Protein AF-A0A7J6R8B4-F1 (afdb_monomer)

Organism: Perkinsus olseni (NCBI:txid32597)

Structure (mmCIF, N/CA/C/O backbone):
data_AF-A0A7J6R8B4-F1
#
_entry.id   AF-A0A7J6R8B4-F1
#
loop_
_atom_site.group_PDB
_atom_site.id
_atom_site.type_symbol
_atom_site.label_atom_id
_atom_site.label_alt_id
_atom_site.label_comp_id
_atom_site.label_asym_id
_atom_site.label_entity_id
_atom_site.label_seq_id
_atom_site.pdbx_PDB_ins_code
_atom_site.Cartn_x
_atom_site.Cartn_y
_atom_site.Cartn_z
_atom_site.occupancy
_atom_site.B_iso_or_equiv
_atom_site.auth_seq_id
_atom_site.auth_comp_id
_atom_site.auth_asym_id
_atom_site.auth_atom_id
_atom_site.pdbx_PDB_model_num
ATOM 1 N N . ARG A 1 1 ? 27.218 13.158 -26.743 1.00 80.19 1 ARG A N 1
ATOM 2 C CA . ARG A 1 1 ? 26.424 14.391 -26.975 1.00 80.19 1 ARG A CA 1
ATOM 3 C C . ARG A 1 1 ? 25.110 14.331 -26.203 1.00 80.19 1 ARG A C 1
ATOM 5 O O . ARG A 1 1 ? 25.085 14.928 -25.150 1.00 80.19 1 ARG A O 1
ATOM 12 N N . MET A 1 2 ? 24.135 13.478 -26.551 1.00 88.94 2 MET A N 1
ATOM 13 C CA . MET A 1 2 ? 22.838 13.414 -25.833 1.00 88.94 2 MET A CA 1
ATOM 14 C C . MET A 1 2 ? 22.918 13.300 -24.296 1.00 88.94 2 MET A C 1
ATOM 16 O O . MET A 1 2 ? 22.171 13.985 -23.609 1.00 88.94 2 MET A O 1
ATOM 20 N N . VAL A 1 3 ? 23.820 12.468 -23.759 1.00 88.62 3 VAL A N 1
ATOM 21 C CA . VAL A 1 3 ? 24.032 12.340 -22.300 1.00 88.62 3 VAL A CA 1
ATOM 22 C C . VAL A 1 3 ? 24.581 13.633 -21.689 1.00 88.62 3 VAL A C 1
ATOM 24 O O . VAL A 1 3 ? 24.109 14.063 -20.645 1.00 88.62 3 VAL A O 1
ATOM 27 N N . ALA A 1 4 ? 25.536 14.279 -22.366 1.00 89.25 4 ALA A N 1
ATOM 28 C CA . ALA A 1 4 ? 26.091 15.566 -21.945 1.00 89.25 4 ALA A CA 1
ATOM 29 C C . ALA A 1 4 ? 25.045 16.694 -22.017 1.00 89.25 4 ALA A C 1
ATOM 31 O O . ALA A 1 4 ? 25.078 17.606 -21.203 1.00 89.25 4 ALA A O 1
ATOM 32 N N . ASP A 1 5 ? 24.075 16.578 -22.927 1.00 92.81 5 ASP A N 1
ATOM 33 C CA . ASP A 1 5 ? 22.933 17.493 -23.044 1.00 92.81 5 ASP A CA 1
ATOM 34 C C . ASP A 1 5 ? 21.827 17.201 -21.999 1.00 92.81 5 ASP A C 1
ATOM 36 O O . ASP A 1 5 ? 20.709 17.700 -22.121 1.00 92.81 5 ASP A O 1
ATOM 40 N N . GLY A 1 6 ? 22.090 16.340 -21.006 1.00 90.94 6 GLY A N 1
ATOM 41 C CA . GLY A 1 6 ? 21.158 16.007 -19.924 1.00 90.94 6 GLY A CA 1
ATOM 42 C C . GLY A 1 6 ? 20.011 15.069 -20.315 1.00 90.94 6 GLY A C 1
ATOM 43 O O . GLY A 1 6 ? 19.060 14.905 -19.551 1.00 90.94 6 GLY A O 1
ATOM 44 N N . LYS A 1 7 ? 20.054 14.439 -21.498 1.00 92.19 7 LYS A N 1
ATOM 45 C CA . LYS A 1 7 ? 19.013 13.491 -21.924 1.00 92.19 7 LYS A CA 1
ATOM 46 C C . LYS A 1 7 ? 19.290 12.095 -21.375 1.00 92.19 7 LYS A C 1
ATOM 48 O O . LYS A 1 7 ? 20.396 11.575 -21.514 1.00 92.19 7 LYS A O 1
ATOM 53 N N . ILE A 1 8 ? 18.248 11.443 -20.859 1.00 91.56 8 ILE A N 1
ATOM 54 C CA . ILE A 1 8 ? 18.284 10.013 -20.527 1.00 91.56 8 ILE A CA 1
ATOM 55 C C . ILE A 1 8 ? 18.308 9.211 -21.833 1.00 91.56 8 ILE A C 1
ATOM 57 O O . ILE A 1 8 ? 17.489 9.429 -22.727 1.00 91.56 8 ILE A O 1
ATOM 61 N N . THR A 1 9 ? 19.256 8.286 -21.952 1.00 94.19 9 THR A N 1
ATOM 62 C CA . THR A 1 9 ? 19.547 7.547 -23.187 1.00 94.19 9 THR A CA 1
ATOM 63 C C . THR A 1 9 ? 19.538 6.045 -22.949 1.00 94.19 9 THR A C 1
ATOM 65 O O . THR A 1 9 ? 20.081 5.554 -21.959 1.00 94.19 9 THR A O 1
ATOM 68 N N . LEU A 1 10 ? 18.955 5.317 -23.899 1.00 93.81 10 LEU A N 1
ATOM 69 C CA . LEU A 1 10 ? 19.031 3.865 -23.988 1.00 93.81 10 LEU A CA 1
ATOM 70 C C . LEU A 1 10 ? 19.706 3.506 -25.312 1.00 93.81 10 LEU A C 1
ATOM 72 O O . LEU A 1 10 ? 19.292 4.003 -26.358 1.00 93.81 10 LEU A O 1
ATOM 76 N N . MET A 1 11 ? 20.731 2.658 -25.257 1.00 93.62 11 MET A N 1
ATOM 77 C CA . MET A 1 11 ? 21.458 2.153 -26.423 1.00 93.62 11 MET A CA 1
ATOM 78 C C . MET A 1 11 ? 21.272 0.640 -26.535 1.00 93.62 11 MET A C 1
ATOM 80 O O . MET A 1 11 ? 21.349 -0.070 -25.535 1.00 93.62 11 MET A O 1
ATOM 84 N N . CYS A 1 12 ? 21.043 0.151 -27.753 1.00 92.62 12 CYS A N 1
ATOM 85 C CA . CYS A 1 12 ? 21.008 -1.271 -28.075 1.00 92.62 12 CYS A CA 1
ATOM 86 C C . CYS A 1 12 ? 22.034 -1.539 -29.178 1.00 92.62 12 CYS A C 1
ATOM 88 O O . CYS A 1 12 ? 21.995 -0.843 -30.189 1.00 92.62 12 CYS A O 1
ATOM 90 N N . GLY A 1 13 ? 22.923 -2.512 -28.990 1.00 90.38 13 GLY A N 1
ATOM 91 C CA . GLY A 1 13 ? 23.992 -2.824 -29.947 1.00 90.38 13 GLY A CA 1
ATOM 92 C C . GLY A 1 13 ? 24.428 -4.283 -29.869 1.00 90.38 13 GLY A C 1
ATOM 93 O O . GLY A 1 13 ? 24.144 -4.961 -28.885 1.00 90.38 13 GLY A O 1
ATOM 94 N N . ASP A 1 14 ? 25.083 -4.781 -30.906 1.00 84.12 14 ASP A N 1
ATOM 95 C CA . ASP A 1 14 ? 25.471 -6.189 -31.072 1.00 84.12 14 ASP A CA 1
ATOM 96 C C . ASP A 1 14 ? 26.988 -6.372 -31.255 1.00 84.12 14 ASP A C 1
ATOM 98 O O . ASP A 1 14 ? 27.513 -7.470 -31.051 1.00 84.12 14 ASP A O 1
ATOM 102 N N . GLY A 1 15 ? 27.707 -5.297 -31.594 1.00 77.69 15 GLY A N 1
ATOM 103 C CA . GLY A 1 15 ? 29.114 -5.345 -31.977 1.00 77.69 15 GLY A CA 1
ATOM 104 C C . GLY A 1 15 ? 30.086 -4.655 -31.017 1.00 77.69 15 GLY A C 1
ATOM 105 O O . GLY A 1 15 ? 29.728 -3.857 -30.150 1.00 77.69 15 GLY A O 1
ATOM 106 N N . THR A 1 16 ? 31.378 -4.912 -31.235 1.00 77.44 16 THR A N 1
ATOM 107 C CA . THR A 1 16 ? 32.500 -4.232 -30.559 1.00 77.44 16 THR A CA 1
ATOM 108 C C . THR A 1 16 ? 32.514 -2.723 -30.815 1.00 77.44 16 THR A C 1
ATOM 110 O O . THR A 1 16 ? 32.905 -1.953 -29.939 1.00 77.44 16 THR A O 1
ATOM 113 N N . ASN A 1 17 ? 32.018 -2.286 -31.977 1.00 86.06 17 ASN A N 1
ATOM 114 C CA . ASN A 1 17 ? 31.904 -0.872 -32.344 1.00 86.06 17 ASN A CA 1
ATOM 115 C C . ASN A 1 17 ? 30.871 -0.110 -31.492 1.00 86.06 17 ASN A C 1
ATOM 117 O O . ASN A 1 17 ? 30.988 1.104 -31.332 1.00 86.06 17 ASN A O 1
ATOM 121 N N . ASP A 1 18 ? 29.903 -0.811 -30.892 1.00 88.50 18 ASP A N 1
ATOM 122 C CA . ASP A 1 18 ? 28.867 -0.199 -30.054 1.00 88.50 18 ASP A CA 1
ATOM 123 C C . ASP A 1 18 ? 29.286 -0.072 -28.587 1.00 88.50 18 ASP A C 1
ATOM 125 O O . ASP A 1 18 ? 28.627 0.628 -27.817 1.00 88.50 18 ASP A O 1
ATOM 129 N N . VAL A 1 19 ? 30.392 -0.707 -28.177 1.00 85.75 19 VAL A N 1
ATOM 130 C CA . VAL A 1 19 ? 30.845 -0.781 -26.775 1.00 85.75 19 VAL A CA 1
ATOM 131 C C . VAL A 1 19 ? 30.979 0.604 -26.139 1.00 85.75 19 VAL A C 1
ATOM 133 O O . VAL A 1 19 ? 30.555 0.804 -25.000 1.00 85.75 19 VAL A O 1
ATOM 136 N N . GLY A 1 20 ? 31.527 1.581 -26.868 1.00 88.56 20 GLY A N 1
ATOM 137 C CA . GLY A 1 20 ? 31.659 2.954 -26.372 1.00 88.56 20 GLY A CA 1
ATOM 138 C C . GLY A 1 20 ? 30.303 3.610 -26.086 1.00 88.56 20 GLY A C 1
ATOM 139 O O . GLY A 1 20 ? 30.113 4.227 -25.035 1.00 88.56 20 GLY A O 1
ATOM 140 N N . ALA A 1 21 ? 29.334 3.429 -26.986 1.00 90.12 21 ALA A N 1
ATOM 141 C CA . ALA A 1 21 ? 27.980 3.951 -26.829 1.00 90.12 21 ALA A CA 1
ATOM 142 C C . ALA A 1 21 ? 27.194 3.204 -25.738 1.00 90.12 21 ALA A C 1
ATOM 144 O O . ALA A 1 21 ? 26.496 3.846 -24.956 1.00 90.12 21 ALA A O 1
ATOM 145 N N . LEU A 1 22 ? 27.352 1.879 -25.639 1.00 90.88 22 LEU A N 1
ATOM 146 C CA . LEU A 1 22 ? 26.729 1.038 -24.611 1.00 90.88 22 LEU A CA 1
ATOM 147 C C . LEU A 1 22 ? 27.185 1.422 -23.200 1.00 90.88 22 LEU A C 1
ATOM 149 O O . LEU A 1 22 ? 26.342 1.520 -22.313 1.00 90.88 22 LEU A O 1
ATOM 153 N N . LYS A 1 23 ? 28.482 1.707 -23.010 1.00 89.12 23 LYS A N 1
ATOM 154 C CA . LYS A 1 23 ? 29.031 2.173 -21.723 1.00 89.12 23 LYS A CA 1
ATOM 155 C C . LYS A 1 23 ? 28.614 3.598 -21.371 1.00 89.12 23 LYS A C 1
ATOM 157 O O . LYS A 1 23 ? 28.499 3.929 -20.198 1.00 89.12 23 LYS A O 1
ATOM 162 N N . THR A 1 24 ? 28.440 4.452 -22.379 1.00 91.19 24 THR A N 1
ATOM 163 C CA . THR A 1 24 ? 28.095 5.867 -22.169 1.00 91.19 24 THR A CA 1
ATOM 164 C C . THR A 1 24 ? 26.596 6.064 -21.927 1.00 91.19 24 THR A C 1
ATOM 166 O O . THR A 1 24 ? 26.202 7.024 -21.270 1.00 91.19 24 THR A O 1
ATOM 169 N N . ALA A 1 25 ? 25.737 5.207 -22.486 1.00 92.75 25 ALA A N 1
ATOM 170 C CA . ALA A 1 25 ? 24.295 5.305 -22.300 1.00 92.75 25 ALA A CA 1
ATOM 171 C C . ALA A 1 25 ? 23.882 4.993 -20.854 1.00 92.75 25 ALA A C 1
ATOM 173 O O . ALA A 1 25 ? 24.483 4.155 -20.191 1.00 92.75 25 ALA A O 1
ATOM 174 N N . HIS A 1 26 ? 22.796 5.616 -20.389 1.00 94.00 26 HIS A N 1
ATOM 175 C CA . HIS A 1 26 ? 22.248 5.332 -19.056 1.00 94.00 26 HIS A CA 1
ATOM 176 C C . HIS A 1 26 ? 21.739 3.888 -18.949 1.00 94.00 26 HIS A C 1
ATOM 178 O O . HIS A 1 26 ? 21.783 3.280 -17.884 1.00 94.00 26 HIS A O 1
ATOM 184 N N . VAL A 1 27 ? 21.245 3.342 -20.065 1.00 93.88 27 VAL A N 1
ATOM 185 C CA . VAL A 1 27 ? 20.820 1.946 -20.186 1.00 93.88 27 VAL A CA 1
ATOM 186 C C . VAL A 1 27 ? 21.427 1.348 -21.453 1.00 93.88 27 VAL A C 1
ATOM 188 O O . VAL A 1 27 ? 21.082 1.762 -22.559 1.00 93.88 27 VAL A O 1
ATOM 191 N N . GLY A 1 28 ? 22.306 0.359 -21.302 1.00 92.88 28 GLY A N 1
ATOM 192 C CA . GLY A 1 28 ? 22.863 -0.416 -22.413 1.00 92.88 28 GLY A CA 1
ATOM 193 C C . GLY A 1 28 ? 22.212 -1.795 -22.527 1.00 92.88 28 GLY A C 1
ATOM 194 O O . GLY A 1 28 ? 22.072 -2.501 -21.526 1.00 92.88 28 GLY A O 1
ATOM 195 N N . ILE A 1 29 ? 21.836 -2.195 -23.742 1.00 93.25 29 ILE A N 1
ATOM 196 C CA . ILE A 1 29 ? 21.359 -3.543 -24.064 1.00 93.25 29 ILE A CA 1
ATOM 197 C C . ILE A 1 29 ? 22.263 -4.128 -25.146 1.00 93.25 29 ILE A C 1
ATOM 199 O O . ILE A 1 29 ? 22.296 -3.629 -26.266 1.00 93.25 29 ILE A O 1
ATOM 203 N N . SER A 1 30 ? 22.973 -5.202 -24.826 1.00 91.88 30 SER A N 1
ATOM 204 C CA . SER A 1 30 ? 23.701 -5.974 -25.831 1.00 91.88 30 SER A CA 1
ATOM 205 C C . SER A 1 30 ? 22.796 -7.034 -26.456 1.00 91.88 30 SER A C 1
ATOM 207 O O . SER A 1 30 ? 22.000 -7.674 -25.761 1.00 91.88 30 SER A O 1
ATOM 209 N N . LEU A 1 31 ? 22.897 -7.221 -27.768 1.00 88.50 31 LEU A N 1
ATOM 210 C CA . LEU A 1 31 ? 22.282 -8.330 -28.488 1.00 88.50 31 LEU A CA 1
ATOM 211 C C . LEU A 1 31 ? 23.308 -9.450 -28.630 1.00 88.50 31 LEU A C 1
ATOM 213 O O . LEU A 1 31 ? 24.466 -9.214 -28.964 1.00 88.50 31 LEU A O 1
ATOM 217 N N . LEU A 1 32 ? 22.872 -10.677 -28.376 1.00 82.06 32 LEU A N 1
ATOM 218 C CA . LEU A 1 32 ? 23.696 -11.862 -28.524 1.00 82.06 32 LEU A CA 1
ATOM 219 C C . LEU A 1 32 ? 23.075 -12.742 -29.602 1.00 82.06 32 LEU A C 1
ATOM 221 O O . LEU A 1 32 ? 22.033 -13.372 -29.378 1.00 82.06 32 LEU A O 1
ATOM 225 N N . SER A 1 33 ? 23.722 -12.771 -30.767 1.00 69.44 33 SER A N 1
ATOM 226 C CA . SER A 1 33 ? 23.392 -13.684 -31.856 1.00 69.44 33 SER A CA 1
ATOM 227 C C . SER A 1 33 ? 23.455 -15.114 -31.342 1.00 69.44 33 SER A C 1
ATOM 229 O O . SER A 1 33 ? 24.515 -15.651 -31.014 1.00 69.44 33 SER A O 1
ATOM 231 N N . SER A 1 34 ? 22.282 -15.730 -31.209 1.00 57.91 34 SER A N 1
ATOM 232 C CA . SER A 1 34 ? 22.197 -17.142 -30.871 1.00 57.91 34 SER A CA 1
ATOM 233 C C . SER A 1 34 ? 22.547 -17.918 -32.122 1.00 57.91 34 SER A C 1
ATOM 235 O O . SER A 1 34 ? 21.734 -18.060 -33.029 1.00 57.91 34 SER A O 1
ATOM 237 N N . ASP A 1 35 ? 23.766 -18.438 -32.154 1.00 53.66 35 ASP A N 1
ATOM 238 C CA . ASP A 1 35 ? 24.231 -19.341 -33.199 1.00 53.66 35 ASP A CA 1
ATOM 239 C C . ASP A 1 35 ? 23.625 -20.745 -33.026 1.00 53.66 35 ASP A C 1
ATOM 241 O O . ASP A 1 35 ? 24.313 -21.757 -32.941 1.00 53.66 35 ASP A O 1
ATOM 245 N N . SER A 1 36 ? 22.303 -20.803 -32.872 1.00 44.72 36 SER A N 1
ATOM 246 C CA . SER A 1 36 ? 21.526 -22.016 -32.614 1.00 44.72 36 SER A CA 1
ATOM 247 C C . SER A 1 36 ? 21.051 -22.705 -33.900 1.00 44.72 36 SER A C 1
ATOM 249 O O . SER A 1 36 ? 20.207 -23.596 -33.847 1.00 44.72 36 SER A O 1
ATOM 251 N N . GLY A 1 37 ? 21.582 -22.307 -35.059 1.00 51.88 37 GLY A N 1
ATOM 252 C CA . GLY A 1 37 ? 21.452 -23.048 -36.313 1.00 51.88 37 GLY A CA 1
ATOM 253 C C . GLY A 1 37 ? 22.607 -24.041 -36.495 1.00 51.88 37 GLY A C 1
ATOM 254 O O . GLY A 1 37 ? 23.667 -23.869 -35.889 1.00 51.88 37 GLY A O 1
ATOM 255 N N . PRO A 1 38 ? 22.456 -25.086 -37.331 1.00 48.41 38 PRO A N 1
ATOM 256 C CA . PRO A 1 38 ? 23.579 -25.942 -37.690 1.00 48.41 38 PRO A CA 1
ATOM 257 C C . PRO A 1 38 ? 24.699 -25.085 -38.289 1.00 48.41 38 PRO A C 1
ATOM 259 O O . PRO A 1 38 ? 24.525 -24.442 -39.323 1.00 48.41 38 PRO A O 1
ATOM 262 N N . MET A 1 39 ? 25.846 -25.072 -37.607 1.00 56.41 39 MET A N 1
ATOM 263 C CA . MET A 1 39 ? 27.026 -24.304 -37.994 1.00 56.41 39 MET A CA 1
ATOM 264 C C . MET A 1 39 ? 27.361 -24.581 -39.467 1.00 56.41 39 MET A C 1
ATOM 266 O O . MET A 1 39 ? 27.628 -25.731 -39.840 1.00 56.41 39 MET A O 1
ATOM 270 N N . SER A 1 40 ? 27.314 -23.541 -40.306 1.00 57.84 40 SER A N 1
ATOM 271 C CA . SER A 1 40 ? 27.562 -23.679 -41.742 1.00 57.84 40 SER A CA 1
ATOM 272 C C . SER A 1 40 ? 28.953 -24.280 -41.983 1.00 57.84 40 SER A C 1
ATOM 274 O O . SER A 1 40 ? 29.894 -24.037 -41.220 1.00 57.84 40 SER A O 1
ATOM 276 N N . ARG A 1 41 ? 29.111 -25.086 -43.046 1.00 57.12 41 ARG A N 1
ATOM 277 C CA . ARG A 1 41 ? 30.417 -25.689 -43.395 1.00 57.12 41 ARG A CA 1
ATOM 278 C C . ARG A 1 41 ? 31.515 -24.628 -43.527 1.00 57.12 41 ARG A C 1
ATOM 280 O O . ARG A 1 41 ? 32.640 -24.879 -43.116 1.00 57.12 41 ARG A O 1
ATOM 287 N N . ILE A 1 42 ? 31.161 -23.442 -44.020 1.00 61.19 42 ILE A N 1
ATOM 288 C CA . ILE A 1 42 ? 32.061 -22.293 -44.159 1.00 61.19 42 ILE A CA 1
ATOM 289 C C . ILE A 1 42 ? 32.540 -21.808 -42.784 1.00 61.19 42 ILE A C 1
ATOM 291 O O . ILE A 1 42 ? 33.739 -21.655 -42.585 1.00 61.19 42 ILE A O 1
ATOM 295 N N . ARG A 1 43 ? 31.642 -21.672 -41.799 1.00 61.34 43 ARG A N 1
ATOM 296 C CA . ARG A 1 43 ? 32.009 -21.245 -40.440 1.00 61.34 43 ARG A CA 1
ATOM 297 C C . ARG A 1 43 ? 32.877 -22.271 -39.710 1.00 61.34 43 ARG A C 1
ATOM 299 O O . ARG A 1 43 ? 33.805 -21.889 -39.008 1.00 61.34 43 ARG A O 1
ATOM 306 N N . LYS A 1 44 ? 32.634 -23.573 -39.918 1.00 63.84 44 LYS A N 1
ATOM 307 C CA . LYS A 1 44 ? 33.511 -24.646 -39.405 1.00 63.84 44 LYS A CA 1
ATOM 308 C C . LYS A 1 44 ? 34.922 -24.572 -39.984 1.00 63.84 44 LYS A C 1
ATOM 310 O O . LYS A 1 44 ? 35.882 -24.808 -39.258 1.00 63.84 44 LYS A O 1
ATOM 315 N N . LEU A 1 45 ? 35.038 -24.278 -41.279 1.00 64.81 45 LEU A N 1
ATOM 316 C CA . LEU A 1 45 ? 36.329 -24.135 -41.951 1.00 64.81 45 LEU A CA 1
ATOM 317 C C . LEU A 1 45 ? 37.064 -22.878 -41.472 1.00 64.81 45 LEU A C 1
ATOM 319 O O . LEU A 1 45 ? 38.238 -22.975 -41.149 1.00 64.81 45 LEU A O 1
ATOM 323 N N . GLN A 1 46 ? 36.365 -21.750 -41.322 1.00 63.88 46 GLN A N 1
ATOM 324 C CA . GLN A 1 46 ? 36.936 -20.505 -40.791 1.00 63.88 46 GLN A CA 1
ATOM 325 C C . GLN A 1 46 ? 37.422 -20.641 -39.341 1.00 63.88 46 GLN A C 1
ATOM 327 O O . GLN A 1 46 ? 38.480 -20.126 -39.001 1.00 63.88 46 GLN A O 1
ATOM 332 N N . LEU A 1 47 ? 36.679 -21.358 -38.490 1.00 62.94 47 LEU A N 1
ATOM 333 C CA . LEU A 1 47 ? 37.087 -21.625 -37.106 1.00 62.94 47 LEU A CA 1
ATOM 334 C C . LEU A 1 47 ? 38.333 -22.517 -37.037 1.00 62.94 47 LEU A C 1
ATOM 336 O O . LEU A 1 47 ? 39.243 -22.216 -36.273 1.00 62.94 47 LEU A O 1
ATOM 340 N N . ARG A 1 48 ? 38.399 -23.569 -37.867 1.00 65.25 48 ARG A N 1
ATOM 341 C CA . ARG A 1 48 ? 39.591 -24.428 -37.957 1.00 65.25 48 ARG A CA 1
ATOM 342 C C . ARG A 1 48 ? 40.806 -23.685 -38.494 1.00 65.25 48 ARG A C 1
ATOM 344 O O . ARG A 1 48 ? 41.900 -23.907 -37.998 1.00 65.25 48 ARG A O 1
ATOM 351 N N . ASP A 1 49 ? 40.620 -22.838 -39.502 1.00 66.62 49 ASP A N 1
ATOM 352 C CA . ASP A 1 49 ? 41.707 -22.059 -40.098 1.00 66.62 49 ASP A CA 1
ATOM 353 C C . ASP A 1 49 ? 42.258 -21.023 -39.102 1.00 66.62 49 ASP A C 1
ATOM 355 O O . ASP A 1 49 ? 43.471 -20.873 -38.969 1.00 66.62 49 ASP A O 1
ATOM 359 N N . ALA A 1 50 ? 41.382 -20.395 -38.309 1.00 62.78 50 ALA A N 1
ATOM 360 C CA . ALA A 1 50 ? 41.772 -19.494 -37.225 1.00 62.78 50 ALA A CA 1
ATOM 361 C C . ALA A 1 50 ? 42.516 -20.214 -36.080 1.00 62.78 50 ALA A C 1
ATOM 363 O O . ALA A 1 50 ? 43.523 -19.698 -35.597 1.00 62.78 50 ALA A O 1
ATOM 364 N N . GLU A 1 51 ? 42.072 -21.416 -35.685 1.00 64.25 51 GLU A N 1
ATOM 365 C CA . GLU A 1 51 ? 42.778 -22.260 -34.705 1.00 64.25 51 GLU A CA 1
ATOM 366 C C . GLU A 1 51 ? 44.161 -22.699 -35.212 1.00 64.25 51 GLU A C 1
ATOM 368 O O . GLU A 1 51 ? 45.120 -22.715 -34.440 1.00 64.25 51 GLU A O 1
ATOM 373 N N . LEU A 1 52 ? 44.291 -23.009 -36.510 1.00 68.94 52 LEU A N 1
ATOM 374 C CA . LEU A 1 52 ? 45.559 -23.427 -37.121 1.00 68.94 52 LEU A CA 1
ATOM 375 C C . LEU A 1 52 ? 46.612 -22.308 -37.124 1.00 68.94 52 LEU A C 1
ATOM 377 O O . LEU A 1 52 ? 47.801 -22.578 -36.971 1.00 68.94 52 LEU A O 1
ATOM 381 N N . HIS A 1 53 ? 46.175 -21.058 -37.286 1.00 67.94 53 HIS A N 1
ATOM 382 C CA . HIS A 1 53 ? 47.047 -19.880 -37.338 1.0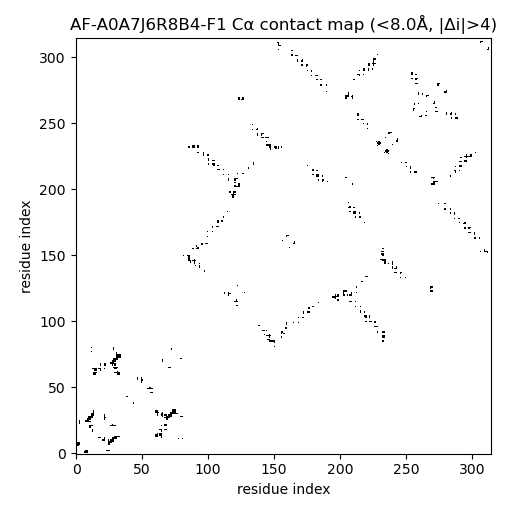0 67.94 53 HIS A CA 1
ATOM 383 C C . HIS A 1 53 ? 47.294 -19.242 -35.960 1.00 67.94 53 HIS A C 1
ATOM 385 O O . HIS A 1 53 ? 47.833 -18.139 -35.881 1.00 67.94 53 HIS A O 1
ATOM 391 N N . GLY A 1 54 ? 46.909 -19.911 -34.866 1.00 53.59 54 GLY A N 1
ATOM 392 C CA . GLY A 1 54 ? 47.125 -19.415 -33.504 1.00 53.59 54 GLY A CA 1
ATOM 393 C C . GLY A 1 54 ? 46.365 -18.123 -33.185 1.00 53.59 54 GLY A C 1
ATOM 394 O O . GLY A 1 54 ? 46.687 -17.448 -32.206 1.00 53.59 54 GLY A O 1
ATOM 395 N N . ALA A 1 55 ? 45.362 -17.763 -33.994 1.00 53.22 55 ALA A N 1
ATOM 396 C CA . ALA A 1 55 ? 44.461 -16.677 -33.658 1.00 53.22 55 ALA A CA 1
ATOM 397 C C . ALA A 1 55 ? 43.615 -17.120 -32.460 1.00 53.22 55 ALA A C 1
ATOM 399 O O . ALA A 1 55 ? 43.146 -18.260 -32.408 1.00 53.22 55 ALA A O 1
ATOM 400 N N . ALA A 1 56 ? 43.424 -16.221 -31.487 1.00 48.09 56 ALA A N 1
ATOM 401 C CA . ALA A 1 56 ? 42.503 -16.461 -30.382 1.00 48.09 56 ALA A CA 1
ATOM 402 C C . ALA A 1 56 ? 41.177 -16.991 -30.959 1.00 48.09 56 ALA A C 1
ATOM 404 O O . ALA A 1 56 ? 40.733 -16.461 -31.987 1.00 48.09 56 ALA A O 1
ATOM 405 N N . PRO A 1 57 ? 40.574 -18.039 -30.356 1.00 45.88 57 PRO A N 1
ATOM 406 C CA . PRO A 1 57 ? 39.356 -18.644 -30.888 1.00 45.88 57 PRO A CA 1
ATOM 407 C C . PRO A 1 57 ? 38.391 -17.513 -31.193 1.00 45.88 57 PRO A C 1
ATOM 409 O O . PRO A 1 57 ? 38.262 -16.644 -30.334 1.00 45.88 57 PRO A O 1
ATOM 412 N N . ILE A 1 58 ? 37.795 -17.487 -32.398 1.00 50.19 58 ILE A N 1
ATOM 413 C CA . ILE A 1 58 ? 36.845 -16.451 -32.836 1.00 50.19 58 ILE A CA 1
ATOM 414 C C . ILE A 1 58 ? 35.786 -16.340 -31.742 1.00 50.19 58 ILE A C 1
ATOM 416 O O . ILE A 1 58 ? 34.827 -17.116 -31.681 1.00 50.19 58 ILE A O 1
ATOM 420 N N . ALA A 1 59 ? 36.033 -15.446 -30.794 1.00 44.22 59 ALA A N 1
ATOM 421 C CA . ALA A 1 59 ? 35.342 -15.432 -29.532 1.00 44.22 59 ALA A CA 1
ATOM 422 C C . ALA A 1 59 ? 34.020 -14.774 -29.855 1.00 44.22 59 ALA A C 1
ATOM 424 O O . ALA A 1 59 ? 33.957 -13.565 -30.026 1.00 44.22 59 ALA A O 1
ATOM 425 N N . LYS A 1 60 ? 33.007 -15.624 -30.066 1.00 51.50 60 LYS A N 1
ATOM 426 C CA . LYS A 1 60 ? 31.574 -15.325 -30.008 1.00 51.50 60 LYS A CA 1
ATOM 427 C C . LYS A 1 60 ? 31.271 -13.847 -30.268 1.00 51.50 60 LYS A C 1
ATOM 429 O O . LYS A 1 60 ? 31.221 -13.055 -29.328 1.00 51.50 60 LYS A O 1
ATOM 434 N N . ILE A 1 61 ? 31.041 -13.505 -31.535 1.00 51.06 61 ILE A N 1
ATOM 435 C CA . ILE A 1 61 ? 30.460 -12.223 -31.959 1.00 51.06 61 ILE A CA 1
ATOM 436 C C . ILE A 1 61 ? 29.354 -11.838 -30.952 1.00 51.06 61 ILE A C 1
ATOM 438 O O . ILE A 1 61 ? 28.402 -12.599 -30.768 1.00 51.06 61 ILE A O 1
ATOM 442 N N . GLY A 1 62 ? 29.552 -10.735 -30.219 1.00 52.88 62 GLY A N 1
ATOM 443 C CA . GLY A 1 62 ? 28.648 -10.248 -29.163 1.00 52.88 62 GLY A CA 1
ATOM 444 C C . GLY A 1 62 ? 29.132 -10.401 -27.708 1.00 52.88 62 GLY A C 1
ATOM 445 O O . GLY A 1 62 ? 28.529 -9.806 -26.814 1.00 52.88 62 GLY A O 1
ATOM 446 N N . MET A 1 63 ? 30.223 -11.130 -27.424 1.00 59.03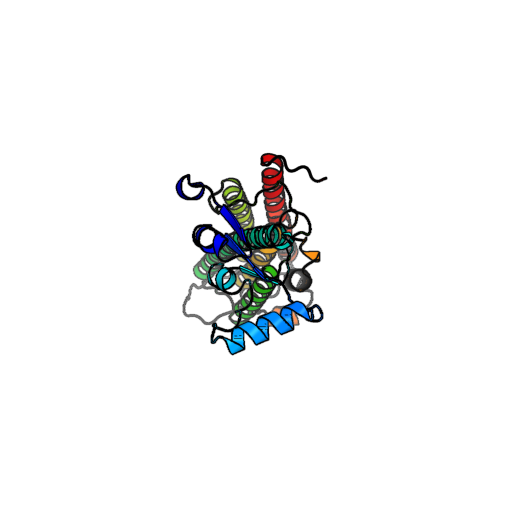 63 MET A N 1
ATOM 447 C CA . MET A 1 63 ? 30.752 -11.244 -26.050 1.00 59.03 63 MET A CA 1
ATOM 448 C C . MET A 1 63 ? 31.285 -9.912 -25.504 1.00 59.03 63 MET A C 1
ATOM 450 O O . MET A 1 63 ? 30.939 -9.542 -24.383 1.00 59.03 63 MET A O 1
ATOM 454 N N . ASP A 1 64 ? 32.029 -9.143 -26.299 1.00 64.19 64 ASP A N 1
ATOM 455 C CA . ASP A 1 64 ? 32.576 -7.850 -25.860 1.00 64.19 64 ASP A CA 1
ATOM 456 C C . ASP A 1 64 ? 31.480 -6.803 -25.599 1.00 64.19 64 ASP A C 1
ATOM 458 O O . ASP A 1 64 ? 31.547 -6.045 -24.628 1.00 64.19 64 ASP A O 1
ATOM 462 N N . ALA A 1 65 ? 30.419 -6.805 -26.416 1.00 70.19 65 ALA A N 1
ATOM 463 C CA . ALA A 1 65 ? 29.237 -5.972 -26.198 1.00 70.19 65 ALA A CA 1
ATOM 464 C C . ALA A 1 65 ? 28.492 -6.377 -24.913 1.00 70.19 65 ALA A C 1
ATOM 466 O O . ALA A 1 65 ? 28.024 -5.510 -24.174 1.00 70.19 65 ALA A O 1
ATOM 467 N N . SER A 1 66 ? 28.433 -7.678 -24.602 1.00 75.12 66 SER A N 1
ATOM 468 C CA . SER A 1 66 ? 27.797 -8.181 -23.375 1.00 75.12 66 SER A CA 1
ATOM 469 C C . SER A 1 66 ? 28.539 -7.821 -22.087 1.00 75.12 66 SER A C 1
ATOM 471 O O . SER A 1 66 ? 27.900 -7.621 -21.060 1.00 75.12 66 SER A O 1
ATOM 473 N N . VAL A 1 67 ? 29.864 -7.644 -22.141 1.00 81.06 67 VAL A N 1
ATOM 474 C CA . VAL A 1 67 ? 30.656 -7.120 -21.011 1.00 81.06 67 VAL A CA 1
ATOM 475 C C . VAL A 1 67 ? 30.409 -5.619 -20.805 1.00 81.06 67 VAL A C 1
ATOM 477 O O . VAL A 1 67 ? 30.522 -5.105 -19.694 1.00 81.06 67 VAL A O 1
ATOM 480 N N . ALA A 1 68 ? 30.074 -4.900 -21.874 1.00 79.75 68 ALA A N 1
ATOM 481 C CA . ALA A 1 68 ? 29.895 -3.453 -21.866 1.00 79.75 68 ALA A CA 1
ATOM 482 C C . ALA A 1 68 ? 28.489 -2.985 -21.451 1.00 79.75 68 ALA A C 1
ATOM 484 O O . ALA A 1 68 ? 28.327 -1.815 -21.106 1.00 79.75 68 ALA A O 1
ATOM 485 N N . ALA A 1 69 ? 27.484 -3.862 -21.508 1.00 86.88 69 ALA A N 1
ATOM 486 C CA . ALA A 1 69 ? 26.082 -3.519 -21.298 1.00 86.88 69 ALA A CA 1
ATOM 487 C C . ALA A 1 69 ? 25.502 -4.198 -20.040 1.00 86.88 69 ALA A C 1
ATOM 489 O O . ALA A 1 69 ? 25.673 -5.404 -19.871 1.00 86.88 69 ALA A O 1
ATOM 490 N N . PRO A 1 70 ? 24.737 -3.482 -19.192 1.00 87.00 70 PRO A N 1
ATOM 491 C CA . PRO A 1 70 ? 24.099 -4.073 -18.012 1.00 87.00 70 PRO A CA 1
ATOM 492 C C . PRO A 1 70 ? 23.028 -5.120 -18.361 1.00 87.00 70 PRO A C 1
ATOM 494 O O . PRO A 1 70 ? 22.734 -5.997 -17.550 1.00 87.00 70 PRO A O 1
ATOM 497 N N . PHE A 1 71 ? 22.444 -5.050 -19.563 1.00 90.75 71 PHE A N 1
ATOM 498 C CA . PHE A 1 71 ? 21.507 -6.048 -20.073 1.00 90.75 71 PHE A CA 1
ATOM 499 C C . PHE A 1 71 ? 22.101 -6.790 -21.272 1.00 90.75 71 PHE A C 1
ATOM 501 O O . PHE A 1 71 ? 22.693 -6.182 -22.162 1.00 90.75 71 PHE A O 1
ATOM 508 N N . THR A 1 72 ? 21.874 -8.104 -21.331 1.00 89.56 72 THR A N 1
ATOM 509 C CA . THR A 1 72 ? 22.193 -8.947 -22.494 1.00 89.56 72 THR A CA 1
ATOM 510 C C . THR A 1 72 ? 20.935 -9.673 -22.958 1.00 89.56 72 THR A C 1
ATOM 512 O O . THR A 1 72 ? 20.312 -10.407 -22.188 1.00 89.56 72 THR A O 1
ATOM 515 N N . TYR A 1 73 ? 20.549 -9.484 -24.217 1.00 88.00 73 TYR A N 1
ATOM 516 C CA . TYR A 1 73 ? 19.402 -10.134 -24.839 1.00 88.00 73 TYR A CA 1
ATOM 517 C C . TYR A 1 73 ? 19.852 -11.265 -25.762 1.00 88.00 73 TYR A C 1
ATOM 519 O O . TYR A 1 73 ? 20.656 -11.070 -26.667 1.00 88.00 73 TYR A O 1
ATOM 527 N N . ARG A 1 74 ? 19.306 -12.465 -25.547 1.00 84.25 74 ARG A N 1
ATOM 528 C CA . ARG A 1 74 ? 19.580 -13.640 -26.386 1.00 84.25 74 ARG A CA 1
ATOM 529 C C . ARG A 1 74 ? 18.660 -13.632 -27.603 1.00 84.25 74 ARG A C 1
ATOM 531 O O . ARG A 1 74 ? 17.553 -14.163 -27.551 1.00 84.25 74 ARG A O 1
ATOM 538 N N . GLY A 1 75 ? 19.117 -12.998 -28.672 1.00 79.56 75 GLY A N 1
ATOM 539 C CA . GLY A 1 75 ? 18.394 -12.866 -29.928 1.00 79.56 75 GLY A CA 1
ATOM 540 C C . GLY A 1 75 ? 18.882 -11.668 -30.734 1.00 79.56 75 GLY A C 1
ATOM 541 O O . GLY A 1 75 ? 19.475 -10.742 -30.194 1.00 79.56 75 GLY A O 1
ATOM 542 N N . GLU A 1 76 ? 18.580 -11.677 -32.028 1.00 78.19 76 GLU A N 1
ATOM 543 C CA . GLU A 1 76 ? 19.062 -10.668 -32.988 1.00 78.19 76 GLU A CA 1
ATOM 544 C C . GLU A 1 76 ? 18.052 -9.536 -33.225 1.00 78.19 76 GLU A C 1
ATOM 546 O O . GLU A 1 76 ? 18.233 -8.687 -34.090 1.00 78.19 76 GLU A O 1
ATOM 551 N N . CYS A 1 77 ? 16.944 -9.517 -32.478 1.00 82.19 77 CYS A N 1
ATOM 552 C CA . CYS A 1 77 ? 15.869 -8.553 -32.690 1.00 82.19 77 CYS A CA 1
ATOM 553 C C . CYS A 1 77 ? 15.818 -7.475 -31.603 1.00 82.19 77 CYS A C 1
ATOM 555 O O . CYS A 1 77 ? 15.880 -7.758 -30.409 1.00 82.19 77 CYS A O 1
ATOM 557 N N . ILE A 1 78 ? 15.543 -6.237 -32.018 1.00 89.56 78 ILE A N 1
ATOM 558 C CA . ILE A 1 78 ? 15.395 -5.074 -31.126 1.00 89.56 78 ILE A CA 1
ATOM 559 C C . ILE A 1 78 ? 14.114 -5.097 -30.269 1.00 89.56 78 ILE A C 1
ATOM 561 O O . ILE A 1 78 ? 13.794 -4.123 -29.589 1.00 89.56 78 ILE A O 1
ATOM 565 N N . LYS A 1 79 ? 13.354 -6.205 -30.269 1.00 89.19 79 LYS A N 1
ATOM 566 C CA . LYS A 1 79 ? 12.138 -6.372 -29.446 1.00 89.19 79 LYS A CA 1
ATOM 567 C C . LYS A 1 79 ? 12.444 -6.317 -27.942 1.00 89.19 79 LYS A C 1
ATOM 569 O O . LYS A 1 79 ? 11.537 -6.064 -27.148 1.00 89.19 79 LYS A O 1
ATOM 574 N N . CYS A 1 80 ? 13.705 -6.507 -27.554 1.00 90.12 80 CYS A N 1
ATOM 575 C CA . CYS A 1 80 ? 14.195 -6.303 -26.194 1.00 90.12 80 CYS A CA 1
ATOM 576 C C . CYS A 1 80 ? 14.009 -4.864 -25.692 1.00 90.12 80 CYS A C 1
ATOM 578 O O . CYS A 1 80 ? 13.698 -4.677 -24.520 1.00 90.12 80 CYS A O 1
ATOM 580 N N . VAL A 1 81 ? 14.119 -3.853 -26.561 1.00 93.38 81 VAL A N 1
ATOM 581 C CA . VAL A 1 81 ? 14.018 -2.436 -26.181 1.00 93.38 81 VAL A CA 1
ATOM 582 C C . VAL A 1 81 ? 12.638 -2.100 -25.598 1.00 93.38 81 VAL A C 1
ATOM 584 O O . VAL A 1 81 ? 12.569 -1.696 -24.434 1.00 93.38 81 VAL A O 1
ATOM 587 N N . PRO A 1 82 ? 11.509 -2.307 -26.313 1.00 93.12 82 PRO A N 1
ATOM 588 C CA . PRO A 1 82 ? 10.191 -2.049 -25.740 1.00 93.12 82 PRO A CA 1
ATOM 589 C C . PRO A 1 82 ? 9.878 -2.963 -24.549 1.00 93.12 82 PRO A C 1
ATOM 591 O O . PRO A 1 82 ? 9.114 -2.561 -23.676 1.00 93.12 82 PRO A O 1
ATOM 594 N N . PHE A 1 83 ? 10.457 -4.167 -24.478 1.00 91.94 83 PHE A N 1
ATOM 595 C CA . PHE A 1 83 ? 10.310 -5.043 -23.314 1.00 91.94 83 PHE A CA 1
ATOM 596 C C . PHE A 1 83 ? 10.964 -4.441 -22.063 1.00 91.94 83 PHE A C 1
ATOM 598 O O . PHE A 1 83 ? 10.289 -4.286 -21.046 1.00 91.94 83 PHE A O 1
ATOM 605 N N . VAL A 1 84 ? 12.233 -4.030 -22.151 1.00 93.38 84 VAL A N 1
ATOM 606 C CA . VAL A 1 84 ? 12.963 -3.389 -21.046 1.00 93.38 84 VAL A CA 1
ATOM 607 C C . VAL A 1 84 ? 12.270 -2.097 -20.614 1.00 93.38 84 VAL A C 1
ATOM 609 O O . VAL A 1 84 ? 12.091 -1.884 -19.418 1.00 93.38 84 VAL A O 1
ATOM 612 N N . LEU A 1 85 ?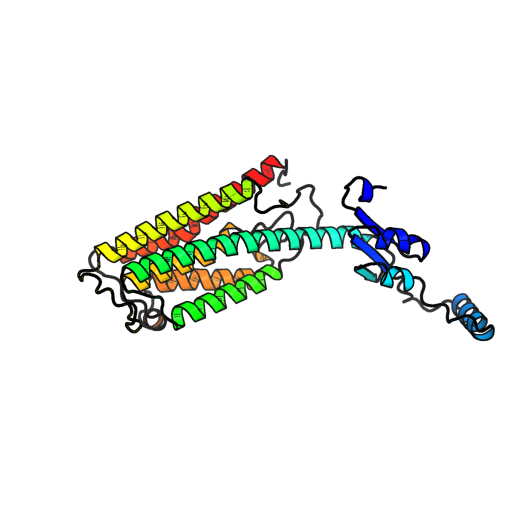 11.781 -1.281 -21.555 1.00 93.81 85 LEU A N 1
ATOM 613 C CA . LEU A 1 85 ? 11.030 -0.061 -21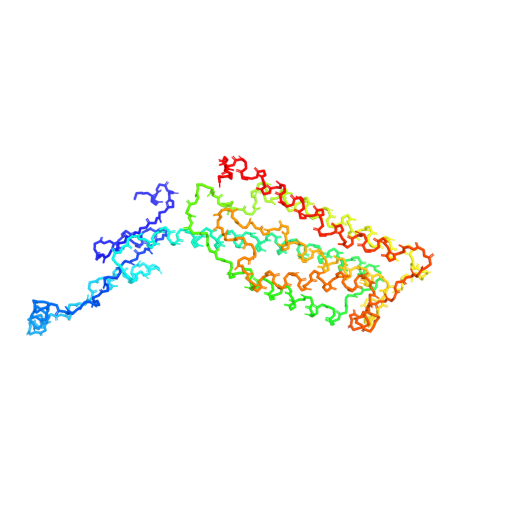.232 1.00 93.81 85 LEU A CA 1
ATOM 614 C C . LEU A 1 85 ? 9.727 -0.347 -20.470 1.00 93.81 85 LEU A C 1
ATOM 616 O O . LEU A 1 85 ? 9.418 0.346 -19.501 1.00 93.81 85 LEU A O 1
ATOM 620 N N . ARG A 1 86 ? 8.961 -1.371 -20.870 1.00 94.25 86 ARG A N 1
ATOM 621 C CA . ARG A 1 86 ? 7.733 -1.770 -20.156 1.00 94.25 86 ARG A CA 1
ATOM 622 C C . ARG A 1 86 ? 8.050 -2.290 -18.755 1.00 94.25 86 ARG A C 1
ATOM 624 O O . ARG A 1 86 ? 7.373 -1.902 -17.808 1.00 94.25 86 ARG A O 1
ATOM 631 N N . CYS A 1 87 ? 9.086 -3.119 -18.614 1.00 93.75 87 CYS A N 1
ATOM 632 C CA . CYS A 1 87 ? 9.554 -3.603 -17.316 1.00 93.75 87 CYS A CA 1
ATOM 633 C C . CYS A 1 87 ? 9.991 -2.447 -16.409 1.00 93.75 87 CYS A C 1
ATOM 635 O O . CYS A 1 87 ? 9.530 -2.370 -15.276 1.00 93.75 87 CYS A O 1
ATOM 637 N N . GLY A 1 88 ? 10.807 -1.520 -16.920 1.00 93.94 88 GLY A N 1
ATOM 638 C CA . GLY A 1 88 ? 11.271 -0.353 -16.168 1.00 93.94 88 GLY A CA 1
ATOM 639 C C . GLY A 1 88 ? 10.117 0.516 -15.675 1.00 93.94 88 GLY A C 1
ATOM 640 O O . GLY A 1 88 ? 10.073 0.870 -14.503 1.00 93.94 88 GLY A O 1
ATOM 641 N N . ARG A 1 89 ? 9.122 0.785 -16.529 1.00 94.00 89 ARG A N 1
ATOM 642 C CA . ARG A 1 89 ? 7.923 1.543 -16.138 1.00 94.00 89 ARG A CA 1
ATOM 643 C C . ARG A 1 89 ? 7.068 0.829 -15.098 1.00 94.00 89 ARG A C 1
ATOM 645 O O . ARG A 1 89 ? 6.575 1.475 -14.182 1.00 94.00 89 ARG A O 1
ATOM 652 N N . ALA A 1 90 ? 6.890 -0.482 -15.236 1.00 94.56 90 ALA A N 1
ATOM 653 C CA . ALA A 1 90 ? 6.131 -1.265 -14.270 1.00 94.56 90 ALA A CA 1
ATOM 654 C C . ALA A 1 90 ? 6.825 -1.292 -12.905 1.00 94.56 90 ALA A C 1
ATOM 656 O O . ALA A 1 90 ? 6.174 -1.044 -11.897 1.00 94.56 90 ALA A O 1
ATOM 657 N N . VAL A 1 91 ? 8.140 -1.533 -12.879 1.00 94.88 91 VAL A N 1
ATOM 658 C CA . VAL A 1 91 ? 8.945 -1.513 -11.648 1.00 94.88 91 VAL A CA 1
ATOM 659 C C . VAL A 1 91 ? 8.930 -0.127 -11.015 1.00 94.88 91 VAL A C 1
ATOM 661 O O . VAL A 1 91 ? 8.735 -0.025 -9.810 1.00 94.88 91 VAL A O 1
ATOM 664 N N . HIS A 1 92 ? 9.063 0.936 -11.810 1.00 94.62 92 HIS A N 1
ATOM 665 C CA . HIS A 1 92 ? 8.995 2.309 -11.312 1.00 94.62 92 HIS A CA 1
ATOM 666 C C . HIS A 1 92 ? 7.658 2.599 -10.624 1.00 94.62 92 HIS A C 1
ATOM 668 O O . HIS A 1 92 ? 7.639 3.044 -9.480 1.00 94.62 92 HIS A O 1
ATOM 674 N N . SER A 1 93 ? 6.540 2.269 -11.276 1.00 94.06 93 SER A N 1
ATOM 675 C CA . SER A 1 93 ? 5.218 2.371 -10.655 1.00 94.06 93 SER A CA 1
ATOM 676 C C . SER A 1 93 ? 5.111 1.504 -9.389 1.00 94.06 93 SER A C 1
ATOM 678 O O . SER A 1 93 ? 4.577 1.960 -8.386 1.00 94.06 93 SER A O 1
ATOM 680 N N . VAL A 1 94 ? 5.657 0.278 -9.373 1.00 95.69 94 VAL A N 1
ATOM 681 C CA . VAL A 1 94 ? 5.698 -0.569 -8.159 1.00 95.69 94 VAL A CA 1
ATOM 682 C C . VAL A 1 94 ? 6.428 0.114 -7.011 1.00 95.69 94 VAL A C 1
ATOM 684 O O . VAL A 1 94 ? 5.880 0.190 -5.915 1.00 95.69 94 VAL A O 1
ATOM 687 N N . VAL A 1 95 ? 7.616 0.659 -7.258 1.00 95.31 95 VAL A N 1
ATOM 688 C CA . VAL A 1 95 ? 8.398 1.368 -6.240 1.00 95.31 95 VAL A CA 1
ATOM 689 C C . VAL A 1 95 ? 7.651 2.602 -5.728 1.00 95.31 95 VAL A C 1
ATOM 691 O O . VAL A 1 95 ? 7.575 2.808 -4.518 1.00 95.31 95 VAL A O 1
ATOM 694 N N . MET A 1 96 ? 7.028 3.380 -6.618 1.00 94.19 96 MET A N 1
ATOM 695 C CA . MET A 1 96 ? 6.217 4.540 -6.232 1.00 94.19 96 MET A CA 1
ATOM 696 C C . MET A 1 96 ? 5.039 4.148 -5.332 1.00 94.19 96 MET A C 1
ATOM 698 O O . MET A 1 96 ? 4.833 4.766 -4.286 1.00 94.19 96 MET A O 1
ATOM 702 N N . MET A 1 97 ? 4.305 3.087 -5.681 1.00 94.56 97 MET A N 1
ATOM 703 C CA . MET A 1 97 ? 3.232 2.552 -4.835 1.00 94.56 97 MET A CA 1
ATOM 704 C C . MET A 1 97 ? 3.760 2.103 -3.470 1.00 94.56 97 MET A C 1
ATOM 706 O O . MET A 1 97 ? 3.154 2.424 -2.448 1.00 94.56 97 MET A O 1
ATOM 710 N N . MET A 1 98 ? 4.897 1.399 -3.439 1.00 95.56 98 MET A N 1
ATOM 711 C CA . MET A 1 98 ? 5.502 0.931 -2.192 1.00 95.56 98 MET A CA 1
ATOM 712 C C . MET A 1 98 ? 5.888 2.092 -1.276 1.00 95.56 98 MET A C 1
ATOM 714 O O . MET A 1 98 ? 5.594 2.033 -0.086 1.00 95.56 98 MET A O 1
ATOM 718 N N . TYR A 1 99 ? 6.469 3.167 -1.815 1.00 95.31 99 TYR A N 1
ATOM 719 C CA . TYR A 1 99 ? 6.777 4.356 -1.021 1.00 95.31 99 TYR A CA 1
ATOM 720 C C . TYR A 1 99 ? 5.528 5.027 -0.450 1.00 95.31 99 TYR A C 1
ATOM 722 O O . TYR A 1 99 ? 5.529 5.400 0.722 1.00 95.31 99 TYR A O 1
ATOM 730 N N . LYS A 1 100 ? 4.449 5.144 -1.237 1.00 95.38 100 LYS A N 1
ATOM 731 C CA . LYS A 1 100 ? 3.187 5.719 -0.748 1.00 95.38 100 LYS A CA 1
ATOM 732 C C . LYS A 1 100 ? 2.601 4.907 0.407 1.00 95.38 100 LYS A C 1
ATOM 734 O O . LYS A 1 100 ? 2.208 5.477 1.420 1.00 95.38 100 LYS A O 1
ATOM 739 N N . ILE A 1 101 ? 2.562 3.583 0.257 1.00 96.62 101 ILE A N 1
ATOM 740 C CA . ILE A 1 101 ? 2.013 2.676 1.273 1.00 96.62 101 ILE A CA 1
ATOM 741 C C . ILE A 1 101 ? 2.888 2.688 2.527 1.00 96.62 101 ILE A C 1
ATOM 743 O O . ILE A 1 101 ? 2.361 2.780 3.628 1.00 96.62 101 ILE A O 1
ATOM 747 N N . LEU A 1 102 ? 4.215 2.656 2.373 1.00 96.06 102 LEU A N 1
ATOM 748 C CA . LEU A 1 102 ? 5.140 2.701 3.505 1.00 96.06 102 LEU A CA 1
ATOM 749 C C . LEU A 1 102 ? 4.983 3.992 4.318 1.00 96.06 102 LEU A C 1
ATOM 751 O O . LEU A 1 102 ? 4.961 3.932 5.543 1.00 96.06 102 LEU A O 1
ATOM 755 N N . ALA A 1 103 ? 4.836 5.140 3.648 1.00 96.12 103 ALA A N 1
ATOM 756 C CA . ALA A 1 103 ? 4.613 6.425 4.308 1.00 96.12 103 ALA A CA 1
ATOM 757 C C . ALA A 1 103 ? 3.266 6.486 5.048 1.00 96.12 103 ALA A C 1
ATOM 759 O O . ALA A 1 103 ? 3.200 6.998 6.161 1.00 96.12 103 ALA A O 1
ATOM 760 N N . LEU A 1 104 ? 2.191 5.956 4.453 1.00 96.62 104 LEU A N 1
ATOM 761 C CA . LEU A 1 104 ? 0.880 5.908 5.108 1.00 96.62 104 LEU A CA 1
ATOM 762 C C . LEU A 1 104 ? 0.893 4.972 6.317 1.00 96.62 104 LEU A C 1
ATOM 764 O O . LEU A 1 104 ? 0.478 5.379 7.398 1.00 96.62 104 LEU A O 1
ATOM 768 N N . ASN A 1 105 ? 1.402 3.749 6.161 1.00 96.44 105 ASN A N 1
ATOM 769 C CA . ASN A 1 105 ? 1.409 2.760 7.237 1.00 96.44 105 ASN A CA 1
ATOM 770 C C . ASN A 1 105 ? 2.282 3.209 8.415 1.00 96.44 105 ASN A C 1
ATOM 772 O O . ASN A 1 105 ? 1.889 3.035 9.563 1.00 96.44 105 ASN A O 1
ATOM 776 N N . SER A 1 106 ? 3.435 3.838 8.162 1.00 96.38 106 SER A N 1
ATOM 777 C CA . SER A 1 106 ? 4.288 4.326 9.252 1.00 96.38 106 SER A CA 1
ATOM 778 C C . SER A 1 106 ? 3.629 5.455 10.048 1.00 96.38 106 SER A C 1
ATOM 780 O O . SER A 1 106 ? 3.661 5.430 11.277 1.00 96.38 106 SER A O 1
ATOM 782 N N . LEU A 1 107 ? 2.980 6.413 9.377 1.00 97.50 107 LEU A N 1
ATOM 783 C CA . LEU A 1 107 ? 2.295 7.526 10.041 1.00 97.50 107 LEU A CA 1
ATOM 784 C C . LEU A 1 107 ? 1.035 7.073 10.792 1.00 97.50 107 LEU A C 1
ATOM 786 O O . LEU A 1 107 ? 0.801 7.514 11.915 1.00 97.50 107 LEU A O 1
ATOM 790 N N . LEU A 1 108 ? 0.236 6.181 10.200 1.00 97.50 108 LEU A N 1
ATOM 791 C CA . LEU A 1 108 ? -0.987 5.661 10.820 1.00 97.50 108 LEU A CA 1
ATOM 792 C C . LEU A 1 108 ? -0.681 4.706 11.980 1.00 97.50 108 LEU A C 1
ATOM 794 O O . LEU A 1 108 ? -1.352 4.768 13.013 1.00 97.50 108 LEU A O 1
ATOM 798 N N . GLY A 1 109 ? 0.361 3.882 11.849 1.00 96.75 109 GLY A N 1
ATOM 799 C CA . GLY A 1 109 ? 0.870 3.048 12.935 1.00 96.75 109 GLY A CA 1
ATOM 800 C C . GLY A 1 109 ? 1.397 3.887 14.099 1.00 96.75 109 GLY A C 1
ATOM 801 O O . GLY A 1 109 ? 1.024 3.643 15.244 1.00 96.75 109 GLY A O 1
ATOM 802 N N . ALA A 1 110 ? 2.184 4.932 13.815 1.00 97.31 110 ALA A N 1
ATOM 803 C CA . ALA A 1 110 ? 2.677 5.855 14.838 1.00 97.31 110 ALA A CA 1
ATOM 804 C C . ALA A 1 110 ? 1.537 6.594 15.556 1.00 97.31 110 ALA A C 1
ATOM 806 O O . ALA A 1 110 ? 1.548 6.696 16.781 1.00 97.31 110 ALA A O 1
ATOM 807 N N . PHE A 1 111 ? 0.530 7.065 14.813 1.00 97.44 111 PHE A N 1
ATOM 808 C CA . PHE A 1 111 ? -0.661 7.682 15.395 1.00 97.44 111 PHE A CA 1
ATOM 809 C C . PHE A 1 111 ? -1.395 6.716 16.335 1.00 97.44 111 PHE A C 1
ATOM 811 O O . PHE A 1 111 ? -1.709 7.069 17.470 1.00 97.44 111 PHE A O 1
ATOM 818 N N . SER A 1 112 ? -1.631 5.485 15.883 1.00 97.19 112 SER A N 1
ATOM 819 C CA . SER A 1 112 ? -2.387 4.488 16.647 1.00 97.19 112 SER A CA 1
ATOM 820 C C . SER A 1 112 ? -1.646 4.052 17.907 1.00 97.19 112 SER A C 1
ATOM 822 O O . SER A 1 112 ? -2.244 3.991 18.980 1.00 97.19 112 SER A O 1
ATOM 824 N N . LEU A 1 113 ? -0.331 3.838 17.806 1.00 95.44 113 LEU A N 1
ATOM 825 C CA . LEU A 1 113 ? 0.509 3.552 18.964 1.00 95.44 113 LEU A CA 1
ATOM 826 C C . LEU A 1 113 ? 0.521 4.729 19.945 1.00 95.44 113 LEU A C 1
ATOM 828 O O . LEU A 1 113 ? 0.365 4.514 21.139 1.00 95.44 113 LEU A O 1
ATOM 832 N N . SER A 1 114 ? 0.614 5.969 19.455 1.00 95.69 114 SER A N 1
ATOM 833 C CA . SER A 1 114 ? 0.557 7.158 20.311 1.00 95.69 114 SER A CA 1
ATOM 834 C C . SER A 1 114 ? -0.755 7.248 21.095 1.00 95.69 114 SER A C 1
ATOM 836 O O . SER A 1 114 ? -0.714 7.546 22.286 1.00 95.69 114 SER A O 1
ATOM 838 N N . VAL A 1 115 ? -1.905 6.983 20.463 1.00 94.69 115 VAL A N 1
ATOM 839 C CA . VAL A 1 115 ? -3.211 6.970 21.148 1.00 94.69 115 VAL A CA 1
ATOM 840 C C . VAL A 1 115 ? -3.245 5.905 22.242 1.00 94.69 115 VAL A C 1
ATOM 842 O O . VAL A 1 115 ? -3.686 6.192 23.354 1.00 94.69 115 VAL A O 1
ATOM 845 N N . LEU A 1 116 ? -2.757 4.699 21.948 1.00 93.50 116 LEU A N 1
ATOM 846 C CA . LEU A 1 116 ? -2.729 3.597 22.909 1.00 93.50 116 LEU A CA 1
ATOM 847 C C . LEU A 1 116 ? -1.813 3.902 24.096 1.00 93.50 116 LEU A C 1
ATOM 849 O O . LEU A 1 116 ? -2.249 3.790 25.240 1.00 93.50 116 LEU A O 1
ATOM 853 N N . THR A 1 117 ? -0.597 4.386 23.837 1.00 92.19 117 THR A N 1
ATOM 854 C CA . THR A 1 117 ? 0.368 4.753 24.881 1.00 92.19 117 THR A CA 1
ATOM 855 C C . THR A 1 117 ? -0.176 5.839 25.811 1.00 92.19 117 THR A C 1
ATOM 857 O O . THR A 1 117 ? 0.030 5.756 27.018 1.00 92.19 117 THR A O 1
ATOM 860 N N . LEU A 1 118 ? -0.929 6.818 25.291 1.00 91.56 118 LEU A N 1
ATOM 861 C CA . LEU A 1 118 ? -1.576 7.849 26.117 1.00 91.56 118 LEU A CA 1
ATOM 862 C C . LEU A 1 118 ? -2.625 7.291 27.096 1.00 91.56 118 LEU A C 1
ATOM 864 O O . LEU A 1 118 ? -2.960 7.973 28.058 1.00 91.56 118 LEU A O 1
ATOM 868 N N . HIS A 1 119 ? -3.130 6.077 26.865 1.00 91.00 119 HIS A N 1
ATOM 869 C CA . HIS A 1 119 ? -4.113 5.404 27.722 1.00 91.00 119 HIS A CA 1
ATOM 870 C C . HIS A 1 119 ? -3.519 4.193 28.455 1.00 91.00 119 HIS A C 1
ATOM 872 O O . HIS A 1 119 ? -4.273 3.362 28.949 1.00 91.00 119 HIS A O 1
ATOM 878 N N . GLY A 1 120 ? -2.187 4.048 28.489 1.00 90.06 120 GLY A N 1
ATOM 879 C CA . GLY A 1 120 ? -1.536 2.885 29.104 1.00 90.06 120 GLY A CA 1
ATOM 880 C C . GLY A 1 120 ? -1.795 1.561 28.373 1.00 90.06 120 GLY A C 1
ATOM 881 O O . GLY A 1 120 ? -1.520 0.498 28.913 1.00 90.06 120 GLY A O 1
ATOM 882 N N . ALA A 1 121 ? -2.316 1.601 27.145 1.00 91.94 121 ALA A N 1
ATOM 883 C CA . ALA A 1 121 ? -2.582 0.422 26.332 1.00 91.94 121 ALA A CA 1
ATOM 884 C C . ALA A 1 121 ? -1.469 0.197 25.296 1.00 91.94 121 ALA A C 1
ATOM 886 O O . ALA A 1 121 ? -0.723 1.105 24.922 1.00 91.94 121 ALA A O 1
ATOM 887 N N . LYS A 1 122 ? -1.386 -1.026 24.770 1.00 93.56 122 LYS A N 1
ATOM 888 C CA . LYS A 1 122 ? -0.468 -1.405 23.684 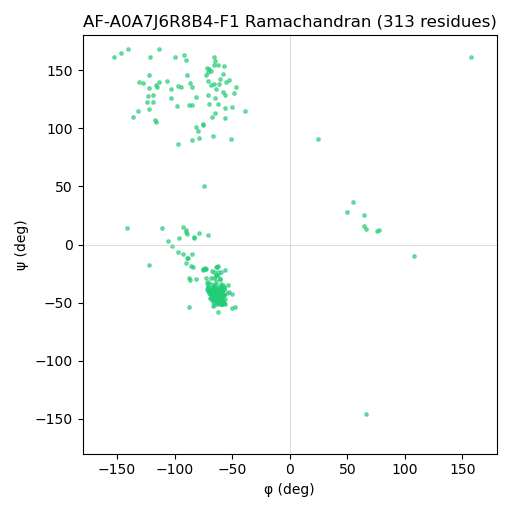1.00 93.56 122 LYS A CA 1
ATOM 889 C C . LYS A 1 122 ? -1.087 -2.471 22.793 1.00 93.56 122 LYS A C 1
ATOM 891 O O . LYS A 1 122 ? -2.095 -3.063 23.166 1.00 93.56 122 LYS A O 1
ATOM 896 N N . PHE A 1 123 ? -0.520 -2.690 21.608 1.00 95.06 123 PHE A N 1
ATOM 897 C CA . PHE A 1 123 ? -0.878 -3.843 20.779 1.00 95.06 123 PHE A CA 1
ATOM 898 C C . PHE A 1 123 ? -0.337 -5.136 21.390 1.00 95.06 123 PHE A C 1
ATOM 900 O O . PHE A 1 123 ? 0.721 -5.130 22.015 1.00 95.06 123 PHE A O 1
ATOM 907 N N . GLY A 1 124 ? -1.057 -6.239 21.190 1.00 93.94 124 GLY A N 1
ATOM 908 C CA . GLY A 1 124 ? -0.570 -7.562 21.556 1.00 93.94 124 GLY A CA 1
ATOM 909 C C . GLY A 1 124 ? 0.548 -8.024 20.618 1.00 93.94 124 GLY A C 1
ATOM 910 O O . GLY A 1 124 ? 0.584 -7.663 19.434 1.00 93.94 124 GLY A O 1
ATOM 911 N N . ASP A 1 125 ? 1.443 -8.872 21.120 1.00 93.56 125 ASP A N 1
ATOM 912 C CA . ASP A 1 125 ? 2.548 -9.414 20.318 1.00 93.56 125 ASP A CA 1
ATOM 913 C C . ASP A 1 125 ? 2.031 -10.277 19.162 1.00 93.56 125 ASP A C 1
ATOM 915 O O . ASP A 1 125 ? 2.484 -10.147 18.025 1.00 93.56 125 ASP A O 1
ATOM 919 N N . PHE A 1 126 ? 1.026 -11.119 19.428 1.00 93.94 126 PHE A N 1
ATOM 920 C CA . PHE A 1 126 ? 0.412 -11.969 18.408 1.00 93.94 126 PHE A CA 1
ATOM 921 C C . PHE A 1 126 ? -0.314 -11.147 17.332 1.00 93.94 126 PHE A C 1
ATOM 923 O O . PHE A 1 126 ? -0.098 -11.372 16.140 1.00 93.94 126 PHE A O 1
ATOM 930 N N . GLN A 1 127 ? -1.108 -10.151 17.754 1.00 95.19 127 GLN A N 1
ATOM 931 C CA . GLN A 1 127 ? -1.763 -9.169 16.879 1.00 95.19 127 GLN A CA 1
ATOM 932 C C . GLN A 1 127 ? -0.751 -8.551 15.898 1.00 95.19 127 GLN A C 1
ATOM 934 O O . GLN A 1 127 ? -0.919 -8.629 14.679 1.00 95.19 127 GLN A O 1
ATOM 939 N N . SER A 1 128 ? 0.333 -7.999 16.445 1.00 94.31 128 SER A N 1
ATOM 940 C CA . SER A 1 128 ? 1.375 -7.303 15.686 1.00 94.31 128 SER A CA 1
ATOM 941 C C . SER A 1 128 ? 2.152 -8.248 14.764 1.00 94.31 128 SER A C 1
ATOM 943 O O . SER A 1 128 ? 2.446 -7.902 13.621 1.00 94.31 128 SER A O 1
ATOM 945 N N . ALA A 1 129 ? 2.465 -9.464 15.222 1.00 97.06 129 ALA A N 1
ATOM 946 C CA . ALA A 1 129 ? 3.206 -10.447 14.436 1.00 97.06 129 ALA A CA 1
ATOM 947 C C . ALA A 1 129 ? 2.412 -10.933 13.215 1.00 97.06 129 ALA A C 1
ATOM 949 O O . ALA A 1 129 ? 2.947 -10.967 12.103 1.00 97.06 129 ALA A O 1
ATOM 950 N N . VAL A 1 130 ? 1.136 -11.290 13.398 1.00 96.50 130 VAL A N 1
ATOM 951 C CA . VAL A 1 130 ? 0.274 -11.754 12.298 1.00 96.50 130 VAL A CA 1
ATOM 952 C C . VAL A 1 130 ? 0.096 -10.656 11.253 1.00 96.50 130 VAL A C 1
ATOM 954 O O . VAL A 1 130 ? 0.214 -10.914 10.052 1.00 96.50 130 VAL A O 1
ATOM 957 N N . GLU A 1 131 ? -0.142 -9.427 11.702 1.00 96.12 131 GLU A N 1
ATOM 958 C CA . GLU A 1 131 ? -0.325 -8.270 10.833 1.00 96.12 131 GLU A CA 1
ATOM 959 C C . GLU A 1 131 ? 0.957 -7.946 10.047 1.00 96.12 131 GLU A C 1
ATOM 961 O O . GLU A 1 131 ? 0.915 -7.851 8.817 1.00 96.12 131 GLU A O 1
ATOM 966 N N . ALA A 1 132 ? 2.119 -7.923 10.710 1.00 96.88 132 ALA A N 1
ATOM 967 C CA . ALA A 1 132 ? 3.414 -7.711 10.064 1.00 96.88 132 ALA A CA 1
ATOM 968 C C . ALA A 1 132 ? 3.739 -8.787 9.012 1.00 96.88 132 ALA A C 1
ATOM 970 O O . ALA A 1 132 ? 4.205 -8.468 7.911 1.00 96.88 132 ALA A O 1
ATOM 971 N N . ILE A 1 133 ? 3.462 -10.063 9.310 1.00 97.88 133 ILE A N 1
ATOM 972 C CA . ILE A 1 133 ? 3.635 -11.166 8.353 1.00 97.88 133 ILE A CA 1
ATOM 973 C C . ILE A 1 133 ? 2.704 -10.973 7.150 1.00 97.88 133 ILE A C 1
ATOM 975 O O . ILE A 1 133 ? 3.155 -11.070 6.006 1.00 97.88 133 ILE A O 1
ATOM 979 N N . ALA A 1 134 ? 1.426 -10.659 7.379 1.00 97.75 134 ALA A N 1
ATOM 980 C CA . ALA A 1 134 ? 0.455 -10.446 6.309 1.00 97.75 134 ALA A CA 1
ATOM 981 C C . ALA A 1 134 ? 0.860 -9.277 5.394 1.00 97.75 134 ALA A C 1
ATOM 983 O O . ALA A 1 134 ? 0.911 -9.435 4.170 1.00 97.75 134 ALA A O 1
ATOM 984 N N . VAL A 1 135 ? 1.223 -8.129 5.973 1.00 97.25 135 VAL A N 1
ATOM 985 C CA . VAL A 1 135 ? 1.711 -6.951 5.239 1.00 97.25 135 VAL A CA 1
ATOM 986 C C . VAL A 1 135 ? 2.965 -7.290 4.427 1.00 97.25 135 VAL A C 1
ATOM 988 O O . VAL A 1 135 ? 3.035 -6.957 3.242 1.00 97.25 135 VAL A O 1
ATOM 991 N N . SER A 1 136 ? 3.924 -8.014 5.011 1.00 97.00 136 SER A N 1
ATOM 992 C CA . SER A 1 136 ? 5.160 -8.436 4.334 1.00 97.00 136 SER A CA 1
ATOM 993 C C . SER A 1 136 ? 4.899 -9.359 3.133 1.00 97.00 136 SER A C 1
ATOM 995 O O . SER A 1 136 ? 5.452 -9.159 2.042 1.00 97.00 136 SER A O 1
ATOM 997 N N . LEU A 1 137 ? 3.998 -10.337 3.282 1.00 97.81 137 LEU A N 1
ATOM 998 C CA . LEU A 1 137 ? 3.602 -11.236 2.194 1.00 97.81 137 LEU A CA 1
ATOM 999 C C . LEU A 1 137 ? 2.907 -10.476 1.055 1.00 97.81 137 LEU A C 1
ATOM 1001 O O . LEU A 1 137 ? 3.208 -10.716 -0.120 1.00 97.81 137 LEU A O 1
ATOM 1005 N N . ILE A 1 138 ? 2.026 -9.526 1.380 1.00 97.94 138 ILE A N 1
ATOM 1006 C CA . ILE A 1 138 ? 1.328 -8.691 0.393 1.00 97.94 138 ILE A CA 1
ATOM 1007 C C . ILE A 1 138 ? 2.311 -7.761 -0.335 1.00 97.94 138 ILE A C 1
ATOM 1009 O O . ILE A 1 138 ? 2.250 -7.664 -1.564 1.00 97.94 138 ILE A O 1
ATOM 1013 N N . PHE A 1 139 ? 3.267 -7.139 0.366 1.00 96.62 139 PHE A N 1
ATOM 1014 C CA . PHE A 1 139 ? 4.339 -6.350 -0.258 1.00 96.62 139 PHE A CA 1
ATOM 1015 C C . PHE A 1 139 ? 5.189 -7.189 -1.213 1.00 96.62 139 PHE A C 1
ATOM 1017 O O . PHE A 1 139 ? 5.436 -6.790 -2.355 1.00 96.62 139 PHE A O 1
ATOM 1024 N N . THR A 1 140 ? 5.585 -8.386 -0.782 1.00 96.31 140 THR A N 1
ATOM 1025 C CA . THR A 1 140 ? 6.357 -9.317 -1.614 1.00 96.31 140 THR A CA 1
ATOM 1026 C C . THR A 1 140 ? 5.574 -9.708 -2.868 1.00 96.31 140 THR A C 1
ATOM 1028 O O . THR A 1 140 ? 6.118 -9.715 -3.976 1.00 96.31 140 THR A O 1
ATOM 1031 N N . ALA A 1 141 ? 4.276 -9.987 -2.729 1.00 97.00 141 ALA A N 1
ATOM 1032 C CA . ALA A 1 141 ? 3.401 -10.276 -3.857 1.00 97.00 141 ALA A CA 1
ATOM 1033 C C . ALA A 1 141 ? 3.255 -9.069 -4.798 1.00 97.00 141 ALA A C 1
ATOM 1035 O O . ALA A 1 141 ? 3.302 -9.240 -6.019 1.00 97.00 141 ALA A O 1
ATOM 1036 N N . MET A 1 142 ? 3.135 -7.850 -4.264 1.00 95.94 142 MET A N 1
ATOM 1037 C CA . MET A 1 142 ? 3.068 -6.612 -5.045 1.00 95.94 142 MET A CA 1
ATOM 1038 C C . MET A 1 142 ? 4.317 -6.395 -5.902 1.00 95.94 142 MET A C 1
ATOM 1040 O O . MET A 1 142 ? 4.176 -6.054 -7.080 1.00 95.94 142 MET A O 1
ATOM 1044 N N . GLY A 1 143 ? 5.507 -6.681 -5.361 1.00 94.56 143 GLY A N 1
ATOM 1045 C CA . GLY A 1 143 ? 6.783 -6.633 -6.084 1.00 94.56 143 GLY A CA 1
ATOM 1046 C C . GLY A 1 143 ? 6.823 -7.506 -7.345 1.00 94.56 143 GLY A C 1
ATOM 1047 O O . GLY A 1 143 ? 7.584 -7.240 -8.271 1.00 94.56 143 GLY A O 1
ATOM 1048 N N . ARG A 1 144 ? 5.956 -8.526 -7.429 1.00 93.88 144 ARG A N 1
ATOM 1049 C CA . ARG A 1 144 ? 5.830 -9.438 -8.582 1.00 93.88 144 ARG A CA 1
ATOM 1050 C C . ARG A 1 144 ? 4.772 -8.996 -9.602 1.00 93.88 144 ARG A C 1
ATOM 1052 O O . ARG A 1 144 ? 4.358 -9.798 -10.447 1.00 93.88 144 ARG A O 1
ATOM 1059 N N . SER A 1 145 ? 4.312 -7.745 -9.538 1.0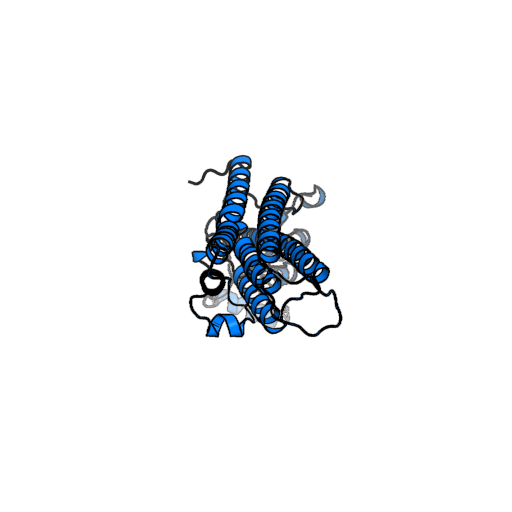0 94.50 145 SER A N 1
ATOM 1060 C CA . SER A 1 145 ? 3.362 -7.192 -10.509 1.00 94.50 145 SER A CA 1
ATOM 1061 C C . SER A 1 145 ? 3.978 -7.131 -11.907 1.00 94.50 145 SER A C 1
ATOM 1063 O O . SER A 1 145 ? 5.123 -6.730 -12.098 1.00 94.50 145 SER A O 1
ATOM 1065 N N . LYS A 1 146 ? 3.216 -7.580 -12.907 1.00 94.06 146 LYS A N 1
ATOM 1066 C CA . LYS A 1 146 ? 3.722 -7.758 -14.274 1.00 94.06 146 LYS A CA 1
ATOM 1067 C C . LYS A 1 146 ? 3.553 -6.484 -15.107 1.00 94.06 146 LYS A C 1
ATOM 1069 O O . LYS A 1 146 ? 2.521 -5.821 -14.973 1.00 94.06 146 LYS A O 1
ATOM 1074 N N . PRO A 1 147 ? 4.493 -6.192 -16.023 1.00 95.56 147 PRO A N 1
ATOM 1075 C CA . PRO A 1 147 ? 4.364 -5.071 -16.941 1.00 95.56 147 PRO A CA 1
ATOM 1076 C C . PRO A 1 147 ? 3.211 -5.267 -17.922 1.00 95.56 147 PRO A C 1
ATOM 1078 O O . PRO A 1 147 ? 2.824 -6.399 -18.246 1.00 95.56 147 PRO A O 1
ATOM 1081 N N . GLU A 1 148 ? 2.684 -4.149 -18.416 1.00 94.31 148 GLU A N 1
ATOM 1082 C CA . GLU A 1 148 ? 1.668 -4.171 -19.459 1.00 94.31 148 GLU A CA 1
ATOM 1083 C C . GLU A 1 148 ? 2.259 -4.629 -20.804 1.00 94.31 148 GLU A C 1
ATOM 1085 O O . GLU A 1 148 ? 3.443 -4.460 -21.103 1.00 94.31 148 GLU A O 1
ATOM 1090 N N . SER A 1 149 ? 1.420 -5.256 -21.626 1.00 90.69 149 SER A N 1
ATOM 1091 C CA . SER A 1 149 ? 1.796 -5.837 -22.917 1.00 90.69 149 SER A CA 1
ATOM 1092 C C . SER A 1 149 ? 2.072 -4.800 -24.007 1.00 90.69 149 SER A C 1
ATOM 1094 O O . SER A 1 149 ? 2.754 -5.105 -24.986 1.00 90.69 149 SER A O 1
ATOM 1096 N N . ARG A 1 150 ? 1.564 -3.574 -23.852 1.00 90.06 150 ARG A N 1
ATOM 1097 C CA . ARG A 1 150 ? 1.716 -2.467 -24.801 1.00 90.06 150 ARG A CA 1
ATOM 1098 C C . ARG A 1 150 ? 2.379 -1.282 -24.109 1.00 90.06 150 ARG A C 1
ATOM 1100 O O . ARG A 1 150 ? 2.176 -1.055 -22.924 1.00 90.06 150 ARG A O 1
ATOM 1107 N N . LEU A 1 151 ? 3.190 -0.538 -24.859 1.00 89.19 151 LEU A N 1
ATOM 1108 C CA . LEU A 1 151 ? 3.789 0.697 -24.359 1.00 89.19 151 LEU A CA 1
ATOM 1109 C C . LEU A 1 151 ? 2.782 1.833 -24.575 1.00 89.19 151 LEU A C 1
ATOM 1111 O O . LEU A 1 151 ? 2.380 2.072 -25.711 1.00 89.19 151 LEU A O 1
ATOM 1115 N N . SER A 1 152 ? 2.355 2.494 -23.503 1.00 87.94 152 SER A N 1
ATOM 1116 C CA . SER A 1 152 ? 1.440 3.640 -23.573 1.00 87.94 152 SER A CA 1
ATOM 1117 C C . SER A 1 152 ? 2.198 4.967 -23.648 1.00 87.94 152 SER A C 1
ATOM 1119 O O . SER A 1 152 ? 3.377 5.030 -23.303 1.00 87.94 152 SER A O 1
ATOM 1121 N N . GLN A 1 153 ? 1.523 6.039 -24.062 1.00 85.81 153 GLN A N 1
ATOM 1122 C CA . GLN A 1 153 ? 2.093 7.394 -24.031 1.00 85.81 153 GLN A CA 1
ATOM 1123 C C . GLN A 1 153 ? 2.139 7.997 -22.617 1.00 85.81 153 GLN A C 1
ATOM 1125 O O . GLN A 1 153 ? 2.957 8.879 -22.370 1.00 85.81 153 GLN A O 1
ATOM 1130 N N . PHE A 1 154 ? 1.318 7.480 -21.690 1.00 85.62 154 PHE A N 1
ATOM 1131 C CA . PHE A 1 154 ? 1.337 7.840 -20.267 1.00 85.62 154 PHE A CA 1
ATOM 1132 C C . PHE A 1 154 ? 2.745 7.688 -19.687 1.00 85.62 154 PHE A C 1
ATOM 1134 O O . PHE A 1 154 ? 3.442 6.725 -20.018 1.00 85.62 154 PHE A O 1
ATOM 1141 N N . LYS A 1 155 ? 3.162 8.591 -18.802 1.00 86.50 155 LYS A N 1
ATOM 1142 C CA . LYS A 1 155 ? 4.461 8.526 -18.129 1.00 86.50 155 LYS A CA 1
ATOM 1143 C C . LYS A 1 155 ? 4.228 8.416 -16.621 1.00 86.50 155 LYS A C 1
ATOM 1145 O O . LYS A 1 155 ? 3.587 9.294 -16.052 1.00 86.50 155 LYS A O 1
ATOM 1150 N N . PRO A 1 156 ? 4.742 7.364 -15.959 1.00 88.00 156 PRO A N 1
ATOM 1151 C CA . PRO A 1 156 ? 4.695 7.292 -14.504 1.00 88.00 156 PRO A CA 1
ATOM 1152 C C . PRO A 1 156 ? 5.329 8.532 -13.870 1.00 88.00 156 PRO A C 1
ATOM 1154 O O . PRO A 1 156 ? 6.379 8.989 -14.333 1.00 88.00 156 PRO A O 1
ATOM 1157 N N . VAL A 1 157 ? 4.721 9.041 -12.800 1.00 88.38 157 VAL A N 1
ATOM 1158 C CA . VAL A 1 157 ? 5.312 10.095 -11.969 1.00 88.38 157 VAL A CA 1
ATOM 1159 C C . VAL A 1 157 ? 6.676 9.657 -11.448 1.00 88.38 157 VAL A C 1
ATOM 1161 O O . VAL A 1 157 ? 6.827 8.573 -10.894 1.00 88.38 157 VAL A O 1
ATOM 1164 N N . THR A 1 158 ? 7.694 10.494 -11.631 1.00 88.19 158 THR A N 1
ATOM 1165 C CA . THR A 1 158 ? 9.090 10.136 -11.333 1.00 88.19 158 THR A CA 1
ATOM 1166 C C . THR A 1 158 ? 9.527 10.471 -9.910 1.00 88.19 158 THR A C 1
ATOM 1168 O O . THR A 1 158 ? 10.549 9.957 -9.465 1.00 88.19 158 THR A O 1
ATOM 1171 N N . SER A 1 159 ? 8.771 11.308 -9.193 1.00 90.75 159 SER A N 1
ATOM 1172 C CA . SER A 1 159 ? 9.116 11.791 -7.853 1.00 90.75 159 SER A CA 1
ATOM 1173 C C . SER A 1 159 ? 7.951 11.642 -6.884 1.00 90.75 159 SER A C 1
ATOM 1175 O O . SER A 1 159 ? 6.808 11.956 -7.217 1.00 90.75 159 SER A O 1
ATOM 1177 N N . ILE A 1 160 ? 8.257 11.232 -5.652 1.00 90.31 160 ILE A N 1
ATOM 1178 C CA . ILE A 1 160 ? 7.291 11.186 -4.549 1.00 90.31 160 ILE A CA 1
ATOM 1179 C C . ILE A 1 160 ? 6.785 12.580 -4.164 1.00 90.31 160 ILE A C 1
ATOM 1181 O O . ILE A 1 160 ? 5.659 12.717 -3.702 1.00 90.31 160 ILE A O 1
ATOM 1185 N N . PHE A 1 161 ? 7.577 13.626 -4.406 1.00 91.44 161 PHE A N 1
ATOM 1186 C CA . PHE A 1 161 ? 7.212 15.020 -4.130 1.00 91.44 161 PHE A CA 1
ATOM 1187 C C . PHE A 1 161 ? 6.370 15.655 -5.240 1.00 91.44 161 PHE A C 1
ATOM 1189 O O . PHE A 1 161 ? 6.088 16.849 -5.196 1.00 91.44 161 PHE A O 1
ATOM 1196 N N . HIS A 1 162 ? 5.956 14.874 -6.241 1.00 91.12 162 HIS A N 1
ATOM 1197 C CA . HIS A 1 162 ? 5.000 15.350 -7.226 1.00 91.12 162 HIS A CA 1
ATOM 1198 C C . HIS A 1 162 ? 3.677 15.723 -6.544 1.00 91.12 162 HIS A C 1
ATOM 1200 O O . HIS A 1 162 ? 3.191 15.001 -5.670 1.00 91.12 162 HIS A O 1
ATOM 1206 N N . TRP A 1 163 ? 3.078 16.840 -6.956 1.00 89.31 163 TRP A N 1
ATOM 1207 C CA . TRP A 1 163 ? 1.899 17.406 -6.297 1.00 89.31 163 TRP A CA 1
ATOM 1208 C C . TRP A 1 163 ? 0.725 16.413 -6.234 1.00 89.31 163 TRP A C 1
ATOM 1210 O O . TRP A 1 163 ? 0.055 16.335 -5.207 1.00 89.31 163 TRP A O 1
ATOM 1220 N N . SER A 1 164 ? 0.514 15.605 -7.285 1.00 90.00 164 SER A N 1
ATOM 1221 C CA . SER A 1 164 ? -0.563 14.600 -7.329 1.00 90.00 164 SER A CA 1
ATOM 1222 C C . SER A 1 164 ? -0.358 13.501 -6.283 1.00 90.00 164 SER A C 1
ATOM 1224 O O . SER A 1 164 ? -1.309 13.059 -5.633 1.00 90.00 164 SER A O 1
ATOM 1226 N N . VAL A 1 165 ? 0.898 13.091 -6.078 1.00 91.88 165 VAL A N 1
ATOM 1227 C CA . VAL A 1 165 ? 1.286 12.075 -5.098 1.00 91.88 165 VAL A CA 1
ATOM 1228 C C . VAL A 1 165 ? 1.101 12.622 -3.687 1.00 91.88 165 VAL A C 1
ATOM 1230 O O . VAL A 1 165 ? 0.486 11.951 -2.861 1.00 91.88 165 VAL A O 1
ATOM 1233 N N . GLN A 1 166 ? 1.558 13.850 -3.433 1.00 93.94 166 GLN A N 1
ATOM 1234 C CA . GLN A 1 166 ? 1.414 14.518 -2.137 1.00 93.94 166 GLN A CA 1
ATOM 1235 C C . GLN A 1 166 ? -0.054 14.761 -1.778 1.00 93.94 166 GLN A C 1
ATOM 1237 O O . GLN A 1 166 ? -0.473 14.437 -0.671 1.00 93.94 166 GLN A O 1
ATOM 1242 N N . LEU A 1 167 ? -0.864 15.234 -2.729 1.00 94.06 167 LEU A N 1
ATOM 1243 C CA . LEU A 1 167 ? -2.302 15.409 -2.534 1.00 94.06 167 LEU A CA 1
ATOM 1244 C C . LEU A 1 167 ? -2.991 14.074 -2.224 1.00 94.06 167 LEU A C 1
ATOM 1246 O O . LEU A 1 167 ? -3.774 13.984 -1.281 1.00 94.06 167 LEU A O 1
ATOM 1250 N N . SER A 1 168 ? -2.665 13.016 -2.975 1.00 94.44 168 SER A N 1
ATOM 1251 C CA . SER A 1 168 ? -3.196 11.674 -2.723 1.00 94.44 168 SER A CA 1
ATOM 1252 C C . SER A 1 168 ? -2.820 11.150 -1.336 1.00 94.44 168 SER A C 1
ATOM 1254 O O . SER A 1 168 ? -3.655 10.508 -0.703 1.00 94.44 168 SER A O 1
ATOM 1256 N N . LEU A 1 169 ? -1.582 11.368 -0.885 1.00 95.31 169 LEU A N 1
ATOM 1257 C CA . LEU A 1 169 ? -1.121 10.947 0.438 1.00 95.31 169 LEU A CA 1
ATOM 1258 C C . LEU A 1 169 ? -1.815 11.740 1.543 1.00 95.31 169 LEU A C 1
ATOM 1260 O O . LEU A 1 169 ? -2.323 11.139 2.483 1.00 95.31 169 LEU A O 1
ATOM 1264 N N . ALA A 1 170 ? -1.898 13.063 1.401 1.00 96.56 170 ALA A N 1
ATOM 1265 C CA . ALA A 1 170 ? -2.540 13.937 2.374 1.00 96.56 170 ALA A CA 1
ATOM 1266 C C . ALA A 1 170 ? -4.026 13.598 2.548 1.00 96.56 170 ALA A C 1
ATOM 1268 O O . ALA A 1 170 ? -4.485 13.427 3.674 1.00 96.56 170 ALA A O 1
ATOM 1269 N N . LEU A 1 171 ? -4.773 13.430 1.450 1.00 96.62 171 LEU A N 1
ATOM 1270 C CA . LEU A 1 171 ? -6.197 13.088 1.514 1.00 96.62 171 LEU A CA 1
ATOM 1271 C C . LEU A 1 171 ? -6.436 11.722 2.167 1.00 96.62 171 LEU A C 1
ATOM 1273 O O . LEU A 1 171 ? -7.333 11.593 3.002 1.00 96.62 171 LEU A O 1
ATOM 1277 N N . GLN A 1 172 ? -5.634 10.709 1.822 1.00 97.44 172 GLN A N 1
ATOM 1278 C CA . GLN A 1 172 ? -5.738 9.387 2.444 1.00 97.44 172 GLN A CA 1
ATOM 1279 C C . GLN A 1 172 ? -5.376 9.444 3.932 1.00 97.44 172 GLN A C 1
ATOM 1281 O O . GLN A 1 172 ? -6.143 8.945 4.753 1.00 97.44 172 GLN A O 1
ATOM 1286 N N . LEU A 1 173 ? -4.263 10.094 4.288 1.00 97.62 173 LEU A N 1
ATOM 1287 C CA . LEU A 1 173 ? -3.809 10.237 5.670 1.00 97.62 173 LEU A CA 1
ATOM 1288 C C . LEU A 1 173 ? -4.859 10.943 6.533 1.00 97.62 173 LEU A C 1
ATOM 1290 O O . LEU A 1 173 ? -5.250 10.410 7.565 1.00 97.62 173 LEU A O 1
ATOM 1294 N N . VAL A 1 174 ? -5.360 12.100 6.090 1.00 97.75 174 VAL A N 1
ATOM 1295 C CA . VAL A 1 174 ? -6.386 12.865 6.814 1.00 97.75 174 VAL A CA 1
ATOM 1296 C C . VAL A 1 174 ? -7.654 12.033 6.996 1.00 97.75 174 VAL A C 1
ATOM 1298 O O . VAL A 1 174 ? -8.182 11.962 8.102 1.00 97.75 174 VAL A O 1
ATOM 1301 N N . THR A 1 175 ? -8.114 11.347 5.945 1.00 97.81 175 THR A N 1
ATOM 1302 C CA . THR A 1 175 ? -9.309 10.490 6.023 1.00 97.81 175 THR A CA 1
ATOM 1303 C C . THR A 1 175 ? -9.119 9.358 7.034 1.00 97.81 175 THR A C 1
ATOM 1305 O O . THR A 1 175 ? -9.980 9.143 7.885 1.00 97.81 175 THR A O 1
ATOM 1308 N N . HIS A 1 176 ? -7.987 8.652 6.981 1.00 98.00 176 HIS A N 1
ATOM 1309 C CA . HIS A 1 176 ? -7.689 7.578 7.927 1.00 98.00 176 HIS A CA 1
ATOM 1310 C C . HIS A 1 176 ? -7.567 8.092 9.365 1.00 98.00 176 HIS A C 1
ATOM 1312 O O . HIS A 1 176 ? -8.154 7.489 10.256 1.00 98.00 176 HIS A O 1
ATOM 1318 N N . VAL A 1 177 ? -6.881 9.215 9.597 1.00 98.25 177 VAL A N 1
ATOM 1319 C CA . VAL A 1 177 ? -6.736 9.808 10.937 1.00 98.25 177 VAL A CA 1
ATOM 1320 C C . VAL A 1 177 ? -8.087 10.242 11.506 1.00 98.25 177 VAL A C 1
ATOM 1322 O O . VAL A 1 177 ? -8.362 9.962 12.666 1.00 98.25 177 VAL A O 1
ATOM 1325 N N . ILE A 1 178 ? -8.965 10.863 10.710 1.00 98.31 178 ILE A N 1
ATOM 1326 C CA . ILE A 1 178 ? -10.319 11.234 11.161 1.00 98.31 178 ILE A CA 1
ATOM 1327 C C . ILE A 1 178 ? -11.108 9.995 11.601 1.00 98.31 178 ILE A C 1
ATOM 1329 O O . ILE A 1 178 ? -11.748 10.009 12.651 1.00 98.31 178 ILE A O 1
ATOM 1333 N N . LEU A 1 179 ? -11.044 8.914 10.823 1.00 98.38 179 LEU A N 1
ATOM 1334 C CA . LEU A 1 179 ? -11.726 7.663 11.152 1.00 98.38 179 LEU A CA 1
ATOM 1335 C C . LEU A 1 179 ? -11.112 6.973 12.386 1.00 98.38 179 LEU A C 1
ATOM 1337 O O . LEU A 1 179 ? -11.858 6.479 13.231 1.00 98.38 179 LEU A O 1
ATOM 1341 N N . LEU A 1 180 ? -9.782 6.991 12.543 1.00 98.25 180 LEU A N 1
ATOM 1342 C CA . LEU A 1 180 ? -9.100 6.484 13.742 1.00 98.25 180 LEU A CA 1
ATOM 1343 C C . LEU A 1 180 ? -9.473 7.303 14.987 1.00 98.25 180 LEU A C 1
ATOM 1345 O O . LEU A 1 180 ? -9.777 6.726 16.023 1.00 98.25 180 LEU A O 1
ATOM 1349 N N . LEU A 1 181 ? -9.532 8.636 14.882 1.00 98.19 181 LEU A N 1
ATOM 1350 C CA . LEU A 1 181 ? -9.997 9.522 15.956 1.00 98.19 181 LEU A CA 1
ATOM 1351 C C . LEU A 1 181 ? -11.448 9.223 16.353 1.00 98.19 181 LEU A C 1
ATOM 1353 O O . LEU A 1 181 ? -11.764 9.196 17.540 1.00 98.19 181 LEU A O 1
ATOM 1357 N N . ALA A 1 182 ? -12.334 9.007 15.375 1.00 98.12 182 ALA A N 1
ATOM 1358 C CA . ALA A 1 182 ? -13.723 8.630 15.637 1.00 98.12 182 ALA A CA 1
ATOM 1359 C C . ALA A 1 182 ? -13.810 7.278 16.361 1.00 98.12 182 ALA A C 1
ATOM 1361 O O . ALA A 1 182 ? -14.570 7.135 17.313 1.00 98.12 182 ALA A O 1
ATOM 1362 N N . GLY A 1 183 ? -12.977 6.327 15.946 1.00 97.44 183 GLY A N 1
ATOM 1363 C CA . GLY A 1 183 ? -12.801 5.025 16.573 1.00 97.44 183 GLY A CA 1
ATOM 1364 C C . GLY A 1 183 ? -12.344 5.070 18.020 1.00 97.44 183 GLY A C 1
ATOM 1365 O O . GLY A 1 183 ? -12.971 4.487 18.900 1.00 97.44 183 GLY A O 1
ATOM 1366 N N . TRP A 1 184 ? -11.272 5.814 18.271 1.00 96.88 184 TRP A N 1
ATOM 1367 C CA . TRP A 1 184 ? -10.756 6.053 19.611 1.00 96.88 184 TRP A CA 1
ATOM 1368 C C . TRP A 1 184 ? -11.820 6.687 20.512 1.00 96.88 184 TRP A C 1
ATOM 1370 O O . TRP A 1 184 ? -12.092 6.169 21.594 1.00 96.88 184 TRP A O 1
ATOM 1380 N N . LYS A 1 185 ? -12.473 7.765 20.054 1.00 96.12 185 LYS A N 1
ATOM 1381 C CA . LYS A 1 185 ? -13.546 8.421 20.816 1.00 96.12 185 LYS A CA 1
ATOM 1382 C C . LYS A 1 185 ? -14.707 7.478 21.108 1.00 96.12 185 LYS A C 1
ATOM 1384 O O . LYS A 1 185 ? -15.247 7.532 22.207 1.00 96.12 185 LYS A O 1
ATOM 1389 N N . LEU A 1 186 ? -15.063 6.623 20.147 1.00 95.31 186 LEU A N 1
ATOM 1390 C CA . LEU A 1 186 ? -16.068 5.588 20.341 1.00 95.31 186 LEU A CA 1
ATOM 1391 C C . LEU A 1 186 ? -15.617 4.596 21.423 1.00 95.31 186 LEU A C 1
ATOM 1393 O O . LEU A 1 186 ? -16.356 4.362 22.359 1.00 95.31 186 LEU A O 1
ATOM 1397 N N . ALA A 1 187 ? -14.404 4.045 21.376 1.00 94.75 187 ALA A N 1
ATOM 1398 C CA . ALA A 1 187 ? -13.935 3.128 22.424 1.00 94.75 187 ALA A CA 1
ATOM 1399 C C . ALA A 1 187 ? -13.934 3.766 23.822 1.00 94.75 187 ALA A C 1
ATOM 1401 O O . ALA A 1 187 ? -14.414 3.158 24.777 1.00 94.75 187 ALA A O 1
ATOM 1402 N N . VAL A 1 188 ? -13.453 5.005 23.936 1.00 93.25 188 VAL A N 1
ATOM 1403 C CA . VAL A 1 188 ? -13.406 5.721 25.218 1.00 93.25 188 VAL A CA 1
ATOM 1404 C C . VAL A 1 188 ? -14.802 6.027 25.750 1.00 93.25 188 VAL A C 1
ATOM 1406 O O . VAL A 1 188 ? -15.022 5.870 26.944 1.00 93.25 188 VAL A O 1
ATOM 1409 N N . SER A 1 189 ? -15.772 6.394 24.903 1.00 92.12 189 SER A N 1
ATOM 1410 C CA . SER A 1 189 ? -17.131 6.698 25.382 1.00 92.12 189 SER A CA 1
ATOM 1411 C C . SER A 1 189 ? -17.850 5.496 26.000 1.00 92.12 189 SER A C 1
ATOM 1413 O O . SER A 1 189 ? -18.823 5.685 26.720 1.00 92.12 189 SER A O 1
ATOM 1415 N N . TYR A 1 190 ? -17.388 4.279 25.703 1.00 91.44 190 TYR A N 1
ATOM 1416 C CA . TYR A 1 190 ? -17.928 3.018 26.216 1.00 91.44 190 TYR A CA 1
ATOM 1417 C C . TYR A 1 190 ? -17.042 2.362 27.281 1.00 91.44 190 TYR A C 1
ATOM 1419 O O . TYR A 1 190 ? -17.348 1.265 27.744 1.00 91.44 190 TYR A O 1
ATOM 1427 N N . THR A 1 191 ? -15.946 3.013 27.670 1.00 88.19 191 THR A N 1
ATOM 1428 C CA . THR A 1 191 ? -15.062 2.535 28.733 1.00 88.19 191 THR A CA 1
ATOM 1429 C C . THR A 1 191 ? -15.425 3.259 30.028 1.00 88.19 191 THR A C 1
ATOM 1431 O O . THR A 1 191 ? -15.371 4.484 30.088 1.00 88.19 191 THR A O 1
ATOM 1434 N N . THR A 1 192 ? -15.840 2.515 31.056 1.00 76.69 192 THR A N 1
ATOM 1435 C CA . THR A 1 192 ? -16.303 3.071 32.344 1.00 76.69 192 THR A CA 1
ATOM 1436 C C . THR A 1 192 ? -15.177 3.378 33.325 1.00 76.69 192 THR A C 1
ATOM 1438 O O . THR A 1 192 ? -15.383 4.135 34.269 1.00 76.69 192 THR A O 1
ATOM 1441 N N . GLU A 1 193 ? -14.007 2.777 33.130 1.00 73.56 193 GLU A N 1
ATOM 1442 C CA . GLU A 1 193 ? -12.854 2.921 34.016 1.00 73.56 193 GLU A CA 1
ATOM 1443 C C . GLU A 1 193 ? -11.896 3.985 33.478 1.00 73.56 193 GLU A C 1
ATOM 1445 O O . GLU A 1 193 ? -11.619 4.041 32.277 1.00 73.56 193 GLU A O 1
ATOM 1450 N N . GLU A 1 194 ? -11.390 4.842 34.368 1.00 73.69 194 GLU A N 1
ATOM 1451 C CA . GLU A 1 194 ? -10.318 5.761 33.997 1.00 73.69 194 GLU A CA 1
ATOM 1452 C C . GLU A 1 194 ? -9.047 4.966 33.667 1.00 73.69 194 GLU A C 1
ATOM 1454 O O . GLU A 1 194 ? -8.711 4.017 34.381 1.00 73.69 194 GLU A O 1
ATOM 1459 N N . PRO A 1 195 ? -8.318 5.338 32.601 1.00 71.50 195 PRO A N 1
ATOM 1460 C CA . PRO A 1 195 ? -7.106 4.632 32.224 1.00 71.50 195 PRO A CA 1
ATOM 1461 C C . PRO A 1 195 ? -6.046 4.801 33.316 1.00 71.50 195 PRO A C 1
ATOM 1463 O O . PRO A 1 195 ? -5.522 5.897 33.528 1.00 71.50 195 PRO A O 1
ATOM 1466 N N . VAL A 1 196 ? -5.692 3.707 33.992 1.00 75.38 196 VAL A N 1
ATOM 1467 C CA . VAL A 1 196 ? -4.497 3.665 34.838 1.00 75.38 196 VAL A CA 1
ATOM 1468 C C . VAL A 1 196 ? -3.294 3.560 33.909 1.00 75.38 196 VAL A C 1
ATOM 1470 O O . VAL A 1 196 ? -3.027 2.513 33.324 1.00 75.38 196 VAL A O 1
ATOM 1473 N N . VAL A 1 197 ? -2.587 4.675 33.725 1.00 82.00 197 VAL A N 1
ATOM 1474 C CA . VAL A 1 197 ? -1.433 4.726 32.823 1.00 82.00 197 VAL A CA 1
ATOM 1475 C C . VAL A 1 197 ? -0.218 4.119 33.519 1.00 82.00 197 VAL A C 1
ATOM 1477 O O . VAL A 1 197 ? 0.535 4.814 34.198 1.00 82.00 197 VAL A O 1
ATOM 1480 N N . ASP A 1 198 ? -0.028 2.819 33.319 1.00 84.06 198 ASP A N 1
ATOM 1481 C CA . ASP A 1 198 ? 1.205 2.104 33.641 1.00 84.06 198 ASP A CA 1
ATOM 1482 C C . ASP A 1 198 ? 1.835 1.567 32.349 1.00 84.06 198 ASP A C 1
ATOM 1484 O O . ASP A 1 198 ? 1.350 0.609 31.746 1.00 84.06 198 ASP A O 1
ATOM 1488 N N . LEU A 1 199 ? 2.917 2.211 31.905 1.00 82.88 199 LEU A N 1
ATOM 1489 C CA . LEU A 1 199 ? 3.598 1.872 30.652 1.00 82.88 199 LEU A CA 1
ATOM 1490 C C . LEU A 1 199 ? 4.409 0.571 30.739 1.00 82.88 199 LEU A C 1
ATOM 1492 O O . LEU A 1 199 ? 4.684 -0.038 29.701 1.00 82.88 199 LEU A O 1
ATOM 1496 N N . ASP A 1 200 ? 4.762 0.143 31.952 1.00 84.50 200 ASP A N 1
ATOM 1497 C CA . ASP A 1 200 ? 5.560 -1.060 32.198 1.00 84.50 200 ASP A CA 1
ATOM 1498 C C . ASP A 1 200 ? 4.681 -2.299 32.443 1.00 84.50 200 ASP A C 1
ATOM 1500 O O . ASP A 1 200 ? 5.182 -3.428 32.460 1.00 84.50 200 ASP A O 1
ATOM 1504 N N . SER A 1 201 ? 3.363 -2.106 32.575 1.00 84.06 201 SER A N 1
ATOM 1505 C CA . SER A 1 201 ? 2.380 -3.177 32.745 1.00 84.06 201 SER A CA 1
ATOM 1506 C C . SER A 1 201 ? 2.421 -4.196 31.599 1.00 84.06 201 SER A C 1
ATOM 1508 O O . SER A 1 201 ? 2.828 -3.900 30.472 1.00 84.06 201 SER A O 1
ATOM 1510 N N . ALA A 1 202 ? 2.018 -5.442 31.861 1.00 87.88 202 ALA A N 1
ATOM 1511 C CA . ALA A 1 202 ? 1.885 -6.456 30.813 1.00 87.88 202 ALA A CA 1
ATOM 1512 C C . ALA A 1 202 ? 0.770 -6.081 29.816 1.00 87.88 202 ALA A C 1
ATOM 1514 O O . ALA A 1 202 ? -0.065 -5.225 30.084 1.00 87.88 202 ALA A O 1
ATOM 1515 N N . PHE A 1 203 ? 0.768 -6.685 28.624 1.00 91.12 203 PHE A N 1
ATOM 1516 C CA . PHE A 1 203 ? -0.340 -6.469 27.689 1.00 91.12 203 PHE A CA 1
ATOM 1517 C C . PHE A 1 203 ? -1.637 -7.030 28.277 1.00 91.12 203 PHE A C 1
ATOM 1519 O O . PHE A 1 203 ? -1.701 -8.219 28.589 1.00 91.12 203 PHE A O 1
ATOM 1526 N N . GLU A 1 204 ? -2.665 -6.187 28.344 1.00 91.06 204 GLU A N 1
ATOM 1527 C CA . GLU A 1 204 ? -4.027 -6.589 28.674 1.00 91.06 204 GLU A CA 1
ATOM 1528 C C . GLU A 1 204 ? -4.991 -6.195 27.545 1.00 91.06 204 GLU A C 1
ATOM 1530 O O . GLU A 1 204 ? -4.915 -5.079 27.010 1.00 91.06 204 GLU A O 1
ATOM 1535 N N . PRO A 1 205 ? -5.899 -7.103 27.145 1.00 93.06 205 PRO A N 1
ATOM 1536 C CA . PRO A 1 205 ? -6.879 -6.815 26.113 1.00 93.06 205 PRO A CA 1
ATOM 1537 C C . PRO A 1 205 ? -7.908 -5.810 26.636 1.00 93.06 205 PRO A C 1
ATOM 1539 O O . PRO A 1 205 ? -8.625 -6.064 27.600 1.00 93.06 205 PRO A O 1
ATOM 1542 N N . THR A 1 206 ? -8.013 -4.668 25.961 1.00 93.69 206 THR A N 1
ATOM 1543 C CA . THR A 1 206 ? -8.992 -3.617 26.271 1.00 93.69 206 THR A CA 1
ATOM 1544 C C . THR A 1 206 ? -9.882 -3.331 25.067 1.00 93.69 206 THR A C 1
ATOM 1546 O O . THR A 1 206 ? -9.530 -3.635 23.918 1.00 93.69 206 THR A O 1
ATOM 1549 N N . LEU A 1 207 ? -11.032 -2.694 25.309 1.00 94.31 207 LEU A N 1
ATOM 1550 C CA . LEU A 1 207 ? -11.911 -2.224 24.235 1.00 94.31 207 LEU A CA 1
ATOM 1551 C C . LEU A 1 207 ? -11.173 -1.246 23.305 1.00 94.31 207 LEU A C 1
ATOM 1553 O O . LEU A 1 207 ? -11.296 -1.330 22.084 1.00 94.31 207 LEU A O 1
ATOM 1557 N N . LEU A 1 208 ? -10.347 -0.362 23.877 1.00 95.06 208 LEU A N 1
ATOM 1558 C CA . LEU A 1 208 ? -9.529 0.584 23.122 1.00 95.06 208 LEU A CA 1
ATOM 1559 C C . LEU A 1 208 ? -8.476 -0.117 22.254 1.00 95.06 208 LEU A C 1
ATOM 1561 O O . LEU A 1 208 ? -8.363 0.215 21.074 1.00 95.06 208 LEU A O 1
ATOM 1565 N N . ASN A 1 209 ? -7.738 -1.091 22.802 1.00 95.75 209 ASN A N 1
ATOM 1566 C CA . ASN A 1 209 ? -6.796 -1.897 22.020 1.00 95.75 209 ASN A CA 1
ATOM 1567 C C . ASN A 1 209 ? -7.506 -2.571 20.839 1.00 95.75 209 ASN A C 1
ATOM 1569 O O . ASN A 1 209 ? -7.071 -2.424 19.698 1.00 95.75 209 ASN A O 1
ATOM 1573 N N . SER A 1 210 ? -8.614 -3.255 21.119 1.00 96.81 210 SER A N 1
ATOM 1574 C CA . SER A 1 210 ? -9.385 -4.016 20.136 1.00 96.81 210 SER A CA 1
ATOM 1575 C C . SER A 1 210 ? -9.850 -3.128 18.982 1.00 96.81 210 SER A C 1
ATOM 1577 O O . SER A 1 210 ? -9.602 -3.423 17.810 1.00 96.81 210 SER A O 1
ATOM 1579 N N . GLN A 1 211 ? -10.451 -1.984 19.317 1.00 97.19 211 GLN A N 1
ATOM 1580 C CA . GLN A 1 211 ? -10.933 -1.009 18.345 1.00 97.19 211 GLN A CA 1
ATOM 1581 C C . GLN A 1 211 ? -9.801 -0.445 17.485 1.00 97.19 211 GLN A C 1
ATOM 1583 O O . GLN A 1 211 ? -9.893 -0.414 16.254 1.00 97.19 211 GLN A O 1
ATOM 1588 N N . MET A 1 212 ? -8.711 -0.019 18.130 1.00 97.62 212 MET A N 1
ATOM 1589 C CA . MET A 1 212 ? -7.569 0.563 17.436 1.00 97.62 212 MET A CA 1
ATOM 1590 C C . MET A 1 212 ? -6.856 -0.462 16.561 1.00 97.62 212 MET A C 1
ATOM 1592 O O . MET A 1 212 ? -6.465 -0.118 15.448 1.00 97.62 212 MET A O 1
ATOM 1596 N N . PHE A 1 213 ? -6.718 -1.714 17.001 1.00 97.88 213 PHE A N 1
ATOM 1597 C CA . PHE A 1 213 ? -6.079 -2.770 16.220 1.00 97.88 213 PHE A CA 1
ATOM 1598 C C . PHE A 1 213 ? -6.856 -3.054 14.934 1.00 97.88 213 PHE A C 1
ATOM 1600 O O . PHE A 1 213 ? -6.285 -2.990 13.844 1.00 97.88 213 PHE A O 1
ATOM 1607 N N . ILE A 1 214 ? -8.171 -3.276 15.037 1.00 97.88 214 ILE A N 1
ATOM 1608 C CA . ILE A 1 214 ? -9.024 -3.577 13.879 1.00 97.88 214 ILE A CA 1
ATOM 1609 C C . ILE A 1 214 ? -8.991 -2.422 12.868 1.00 97.88 214 ILE A C 1
ATOM 1611 O O . ILE A 1 214 ? -8.830 -2.651 11.666 1.00 97.88 214 ILE A O 1
ATOM 1615 N N . GLN A 1 215 ? -9.087 -1.173 13.333 1.00 97.94 215 GLN A N 1
ATOM 1616 C CA . GLN A 1 215 ? -9.029 -0.009 12.446 1.00 97.94 215 GLN A CA 1
ATOM 1617 C C . GLN A 1 215 ? -7.644 0.215 11.841 1.00 97.94 215 GLN A C 1
ATOM 1619 O O . GLN A 1 215 ? -7.550 0.556 10.662 1.00 97.94 215 GLN A O 1
ATOM 1624 N N . THR A 1 216 ? -6.570 -0.001 12.601 1.00 98.19 216 THR A N 1
ATOM 1625 C CA . THR A 1 216 ? -5.193 0.120 12.096 1.00 98.19 216 THR A CA 1
ATOM 1626 C C . THR A 1 216 ? -4.928 -0.928 11.017 1.00 98.19 216 THR A C 1
ATOM 1628 O O . THR A 1 216 ? -4.461 -0.587 9.930 1.00 98.19 216 THR A O 1
ATOM 1631 N N . ALA A 1 217 ? -5.337 -2.179 11.245 1.00 98.25 217 ALA A N 1
ATOM 1632 C CA . ALA A 1 217 ? -5.256 -3.236 10.243 1.00 98.25 217 ALA A CA 1
ATOM 1633 C C . ALA A 1 217 ? -6.081 -2.890 8.987 1.00 98.25 217 ALA A C 1
ATOM 1635 O O . ALA A 1 217 ? -5.595 -3.024 7.860 1.00 98.25 217 ALA A O 1
ATOM 1636 N N . ALA A 1 218 ? -7.303 -2.366 9.157 1.00 98.38 218 ALA A N 1
ATOM 1637 C CA . ALA A 1 218 ? -8.119 -1.886 8.041 1.00 98.38 218 ALA A CA 1
ATOM 1638 C C . ALA A 1 218 ? -7.414 -0.772 7.249 1.00 98.38 218 ALA A C 1
ATOM 1640 O O . ALA A 1 218 ? -7.422 -0.789 6.016 1.00 98.38 218 ALA A O 1
ATOM 1641 N N . CYS A 1 219 ? -6.760 0.171 7.936 1.00 97.88 219 CYS A N 1
ATOM 1642 C CA . CYS A 1 219 ? -5.973 1.226 7.305 1.00 97.88 219 CYS A CA 1
ATOM 1643 C C . CYS A 1 219 ? -4.845 0.659 6.440 1.00 97.88 219 CYS A C 1
ATOM 1645 O O . CYS A 1 219 ? -4.737 1.014 5.264 1.00 97.88 219 CYS A O 1
ATOM 1647 N N . HIS A 1 220 ? -4.040 -0.246 6.996 1.00 98.06 220 HIS A N 1
ATOM 1648 C CA . HIS A 1 220 ? -2.891 -0.815 6.300 1.00 98.06 220 HIS A CA 1
ATOM 1649 C C . HIS A 1 220 ? -3.304 -1.598 5.052 1.00 98.06 220 HIS A C 1
ATOM 1651 O O . HIS A 1 220 ? -2.733 -1.386 3.981 1.00 98.06 220 HIS A O 1
ATOM 1657 N N . PHE A 1 221 ? -4.337 -2.444 5.135 1.00 98.12 221 PHE A N 1
ATOM 1658 C CA . PHE A 1 221 ? -4.820 -3.187 3.966 1.00 98.12 221 PHE A CA 1
ATOM 1659 C C . PHE A 1 221 ? -5.551 -2.297 2.949 1.00 98.12 221 PHE A C 1
ATOM 1661 O O . PHE A 1 221 ? -5.425 -2.511 1.740 1.00 98.12 221 PHE A O 1
ATOM 1668 N N . SER A 1 222 ? -6.251 -1.254 3.402 1.00 97.38 222 SER A N 1
ATOM 1669 C CA . SER A 1 222 ? -6.863 -0.255 2.518 1.00 97.38 222 SER A CA 1
ATOM 1670 C C . SER A 1 222 ? -5.820 0.530 1.718 1.00 97.38 222 SER A C 1
ATOM 1672 O O . SER A 1 222 ? -6.014 0.759 0.520 1.00 97.38 222 SER A O 1
ATOM 1674 N N . ALA A 1 223 ? -4.664 0.853 2.311 1.00 97.06 223 ALA A N 1
ATOM 1675 C CA . ALA A 1 223 ? -3.582 1.552 1.618 1.00 97.06 223 ALA A CA 1
ATOM 1676 C C . ALA A 1 223 ? -3.107 0.794 0.363 1.00 97.06 223 ALA A C 1
ATOM 1678 O O . ALA A 1 223 ? -2.868 1.414 -0.679 1.00 97.06 223 ALA A O 1
ATOM 1679 N N . PHE A 1 224 ? -3.049 -0.543 0.408 1.00 97.06 224 PHE A N 1
ATOM 1680 C CA . PHE A 1 224 ? -2.744 -1.373 -0.764 1.00 97.06 224 PHE A CA 1
ATOM 1681 C C . PHE A 1 224 ? -3.813 -1.259 -1.863 1.00 97.06 224 PHE A C 1
ATOM 1683 O O . PHE A 1 224 ? -3.481 -1.161 -3.047 1.00 97.06 224 PHE A O 1
ATOM 1690 N N . LEU A 1 225 ? -5.096 -1.250 -1.492 1.00 95.81 225 LEU A N 1
ATOM 1691 C CA . LEU A 1 225 ? -6.213 -1.129 -2.436 1.00 95.81 225 LEU A CA 1
ATOM 1692 C C . LEU A 1 225 ? -6.275 0.259 -3.086 1.00 95.81 225 LEU A C 1
ATOM 1694 O O . LEU A 1 225 ? -6.509 0.371 -4.298 1.00 95.81 225 LEU A O 1
ATOM 1698 N N . ALA A 1 226 ? -6.053 1.302 -2.285 1.00 95.50 226 ALA A N 1
ATOM 1699 C CA . ALA A 1 226 ? -6.130 2.698 -2.694 1.00 95.50 226 ALA A CA 1
ATOM 1700 C C . ALA A 1 226 ? -4.975 3.095 -3.618 1.00 95.50 226 ALA A C 1
ATOM 1702 O O . ALA A 1 226 ? -5.181 3.854 -4.565 1.00 95.50 226 ALA A O 1
ATOM 1703 N N . ASN A 1 227 ? -3.774 2.562 -3.372 1.00 95.38 227 ASN A N 1
ATOM 1704 C CA . ASN A 1 227 ? -2.564 2.977 -4.082 1.00 95.38 227 ASN A CA 1
ATOM 1705 C C . ASN A 1 227 ? -2.174 2.074 -5.253 1.00 95.38 227 ASN A C 1
ATOM 1707 O O . ASN A 1 227 ? -1.271 2.441 -5.995 1.00 95.38 227 ASN A O 1
ATOM 1711 N N . TYR A 1 228 ? -2.844 0.939 -5.480 1.00 94.81 228 TYR A N 1
ATOM 1712 C CA . TYR A 1 228 ? -2.534 0.108 -6.644 1.00 94.81 228 TYR A CA 1
ATOM 1713 C C . TYR A 1 228 ? -2.916 0.789 -7.972 1.00 94.81 228 TYR A C 1
ATOM 1715 O O . TYR A 1 228 ? -4.103 0.877 -8.316 1.00 94.81 228 TYR A O 1
ATOM 1723 N N . GLU A 1 229 ? -1.907 1.199 -8.744 1.00 91.38 229 GLU A N 1
ATOM 1724 C CA . GLU A 1 229 ? -2.037 1.930 -10.011 1.00 91.38 229 GLU A CA 1
ATOM 1725 C C . GLU A 1 229 ? -2.681 1.097 -11.130 1.00 91.38 229 GLU A C 1
ATOM 1727 O O . GLU A 1 229 ? -3.671 1.516 -11.736 1.00 91.38 229 GLU A O 1
ATOM 1732 N N . GLY A 1 230 ? -2.142 -0.097 -11.403 1.00 91.69 230 GLY A N 1
ATOM 1733 C CA . GLY A 1 230 ? -2.578 -0.930 -12.527 1.00 91.69 230 GLY A CA 1
ATOM 1734 C C . GLY A 1 230 ? -2.273 -0.311 -13.907 1.00 91.69 230 GLY A C 1
ATOM 1735 O O . GLY A 1 230 ? -1.239 0.342 -14.088 1.00 91.69 230 GLY A O 1
ATOM 1736 N N . PRO A 1 231 ? -3.142 -0.527 -14.914 1.00 91.31 231 PRO A N 1
ATOM 1737 C CA . PRO A 1 231 ? -2.934 0.011 -16.256 1.00 91.31 231 PRO A CA 1
ATOM 1738 C C . PRO A 1 231 ? -2.884 1.548 -16.265 1.00 91.31 231 PRO A C 1
ATOM 1740 O O . PRO A 1 231 ? -3.664 2.192 -15.551 1.00 91.31 231 PRO A O 1
ATOM 1743 N N . PRO A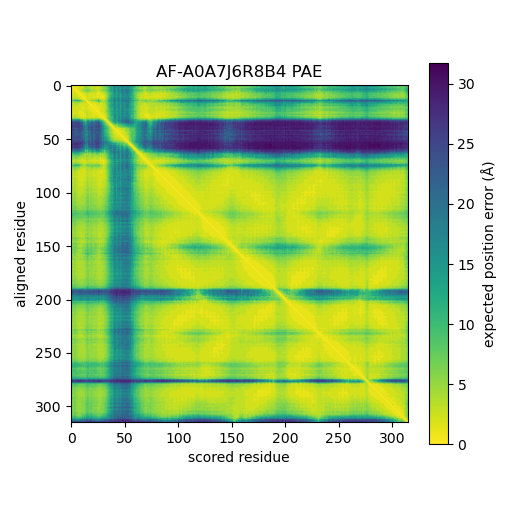 1 232 ? -2.012 2.160 -17.094 1.00 91.12 232 PRO A N 1
ATOM 1744 C CA . PRO A 1 232 ? -1.387 1.565 -18.285 1.00 91.12 232 PRO A CA 1
ATOM 1745 C C . PRO A 1 232 ? 0.073 1.093 -18.142 1.00 91.12 232 PRO A C 1
ATOM 1747 O O . PRO A 1 232 ? 0.641 0.610 -19.119 1.00 91.12 232 PRO A O 1
ATOM 1750 N N . SER A 1 233 ? 0.715 1.263 -16.985 1.00 91.06 233 SER A N 1
ATOM 1751 C CA . SER A 1 233 ? 2.136 0.898 -16.805 1.00 91.06 233 SER A CA 1
ATOM 1752 C C . SER A 1 233 ? 2.329 -0.563 -16.393 1.00 91.06 233 SER A C 1
ATOM 1754 O O . SER A 1 233 ? 3.339 -1.181 -16.733 1.00 91.06 233 SER A O 1
ATOM 1756 N N . MET A 1 234 ? 1.347 -1.142 -15.703 1.00 93.88 234 MET A N 1
ATOM 1757 C CA . MET A 1 234 ? 1.356 -2.537 -15.273 1.00 93.88 234 MET A CA 1
ATOM 1758 C C . MET A 1 234 ? -0.021 -3.178 -15.422 1.00 93.88 234 MET A C 1
ATOM 1760 O O . MET A 1 234 ? -1.025 -2.497 -15.617 1.00 93.88 234 MET A O 1
ATOM 1764 N N . LYS A 1 235 ? -0.074 -4.501 -15.295 1.00 95.25 235 LYS A N 1
ATOM 1765 C CA . LYS A 1 235 ? -1.330 -5.254 -15.351 1.00 95.25 235 LYS A CA 1
ATOM 1766 C C . LYS A 1 235 ? -2.262 -4.910 -14.179 1.00 95.25 235 LYS A C 1
ATOM 1768 O O . LYS A 1 235 ? -1.794 -4.464 -13.136 1.00 95.25 235 LYS A O 1
ATOM 1773 N N . PRO A 1 236 ? -3.581 -5.146 -14.304 1.00 94.94 236 PRO A N 1
ATOM 1774 C CA . PRO A 1 236 ? -4.509 -4.970 -13.189 1.00 94.94 236 PRO A CA 1
ATOM 1775 C C . PRO A 1 236 ? -4.189 -5.919 -12.027 1.00 94.94 236 PRO A C 1
ATOM 1777 O O . PRO A 1 236 ? -3.685 -7.022 -12.238 1.00 94.94 236 PRO A O 1
ATOM 1780 N N . MET A 1 237 ? -4.586 -5.529 -10.811 1.00 94.56 237 MET A N 1
ATOM 1781 C CA . MET A 1 237 ? -4.307 -6.271 -9.572 1.00 94.56 237 MET A CA 1
ATOM 1782 C C . MET A 1 237 ? -4.732 -7.742 -9.656 1.00 94.56 237 MET A C 1
ATOM 1784 O O . MET A 1 237 ? -3.978 -8.628 -9.267 1.00 94.56 237 MET A O 1
ATOM 1788 N N . LYS A 1 238 ? -5.893 -8.017 -10.267 1.00 95.06 238 LYS A N 1
ATOM 1789 C CA . LYS A 1 238 ? -6.437 -9.372 -10.471 1.00 95.06 238 LYS A CA 1
ATOM 1790 C C . LYS A 1 238 ? -5.520 -10.295 -11.288 1.00 95.06 238 LYS A C 1
ATOM 1792 O O . LYS A 1 238 ? -5.613 -11.513 -11.169 1.00 95.06 238 LYS A O 1
ATOM 1797 N N . ALA A 1 239 ? -4.630 -9.744 -12.119 1.00 95.44 239 ALA A N 1
ATOM 1798 C CA . ALA A 1 239 ? -3.651 -10.532 -12.869 1.00 95.44 239 ALA A CA 1
ATOM 1799 C C . ALA A 1 239 ? -2.509 -11.058 -11.978 1.00 95.44 239 ALA A C 1
ATOM 1801 O O . ALA A 1 239 ? -1.826 -12.016 -12.350 1.00 95.44 239 ALA A O 1
ATOM 1802 N N . ASN A 1 240 ? -2.298 -10.446 -10.811 1.00 95.81 240 ASN A N 1
ATOM 1803 C CA . ASN A 1 240 ? -1.359 -10.887 -9.793 1.00 95.81 240 ASN A CA 1
ATOM 1804 C C . ASN A 1 240 ? -2.113 -11.706 -8.732 1.00 95.81 240 ASN A C 1
ATOM 1806 O O . ASN A 1 240 ? -2.585 -11.169 -7.734 1.00 95.81 240 ASN A O 1
ATOM 1810 N N . ARG A 1 241 ? -2.262 -13.018 -8.974 1.00 95.56 241 ARG A N 1
ATOM 1811 C CA . ARG A 1 241 ? -3.071 -13.905 -8.115 1.00 95.56 241 ARG A CA 1
ATOM 1812 C C . ARG A 1 241 ? -2.644 -13.896 -6.637 1.00 95.56 241 ARG A C 1
ATOM 1814 O O . ARG A 1 241 ? -3.540 -13.735 -5.816 1.00 95.56 241 ARG A O 1
ATOM 1821 N N . PRO A 1 242 ? -1.346 -14.011 -6.276 1.00 97.06 242 PRO A N 1
ATOM 1822 C CA . PRO A 1 242 ? -0.928 -13.951 -4.874 1.00 97.06 242 PRO A CA 1
ATOM 1823 C C . PRO A 1 242 ? -1.328 -12.643 -4.185 1.00 97.06 242 PRO A C 1
ATOM 1825 O O . PRO A 1 242 ? -1.865 -12.677 -3.085 1.00 97.06 242 PRO A O 1
ATOM 1828 N N . LEU A 1 243 ? -1.139 -11.501 -4.858 1.00 97.19 243 LEU A N 1
ATOM 1829 C CA . LEU A 1 243 ? -1.535 -10.193 -4.329 1.00 97.19 243 LEU A CA 1
ATOM 1830 C C . LEU A 1 243 ? -3.054 -10.104 -4.146 1.00 97.19 243 LEU A C 1
ATOM 1832 O O . LEU A 1 243 ? -3.530 -9.683 -3.098 1.00 97.19 243 LEU A O 1
ATOM 1836 N N . TRP A 1 244 ? -3.813 -10.511 -5.167 1.00 96.81 244 TRP A N 1
ATOM 1837 C CA . TRP A 1 244 ? -5.272 -10.438 -5.159 1.00 96.81 244 TRP A CA 1
ATOM 1838 C C . TRP A 1 244 ? -5.893 -11.334 -4.082 1.00 96.81 244 TRP A C 1
ATOM 1840 O O . TRP A 1 244 ? -6.758 -10.887 -3.337 1.00 96.81 244 TRP A O 1
ATOM 1850 N N . MET A 1 245 ? -5.427 -12.581 -3.968 1.00 97.50 245 MET A N 1
ATOM 1851 C CA . MET A 1 245 ? -5.897 -13.511 -2.940 1.00 97.50 245 MET A CA 1
ATOM 1852 C C . MET A 1 245 ? -5.470 -13.075 -1.539 1.00 97.50 245 MET A C 1
ATOM 1854 O O . MET A 1 245 ? -6.285 -13.138 -0.627 1.00 97.50 245 MET A O 1
ATOM 1858 N N . GLY A 1 246 ? -4.229 -12.602 -1.376 1.00 97.69 246 GLY A N 1
ATOM 1859 C CA . GLY A 1 246 ? -3.731 -12.105 -0.094 1.00 97.69 246 GLY A CA 1
ATOM 1860 C C . GLY A 1 246 ? -4.523 -10.901 0.411 1.00 97.69 246 GLY A C 1
ATOM 1861 O O . GLY A 1 246 ? -4.897 -10.867 1.577 1.00 97.69 246 GLY A O 1
ATOM 1862 N N . LEU A 1 247 ? -4.858 -9.955 -0.474 1.00 97.56 247 LEU A N 1
ATOM 1863 C CA . LEU A 1 247 ? -5.694 -8.808 -0.113 1.00 97.56 247 LEU A CA 1
ATOM 1864 C C . LEU A 1 247 ? -7.135 -9.204 0.206 1.00 97.56 247 LEU A C 1
ATOM 1866 O O . LEU A 1 247 ? -7.679 -8.697 1.179 1.00 97.56 247 LEU A O 1
ATOM 1870 N N . ILE A 1 248 ? -7.747 -10.110 -0.567 1.00 97.88 248 ILE A N 1
ATOM 1871 C CA . ILE A 1 248 ? -9.087 -10.621 -0.235 1.00 97.88 248 ILE A CA 1
ATOM 1872 C C . ILE A 1 248 ? -9.064 -11.278 1.143 1.00 97.88 248 ILE A C 1
ATOM 1874 O O . ILE A 1 248 ? -9.894 -10.936 1.975 1.00 97.88 248 ILE A O 1
ATOM 1878 N N . ALA A 1 249 ? -8.103 -12.169 1.398 1.00 98.00 249 ALA A N 1
ATOM 1879 C CA . ALA A 1 249 ? -7.980 -12.843 2.683 1.00 98.00 249 ALA A CA 1
ATOM 1880 C C . ALA A 1 249 ? -7.815 -11.836 3.830 1.00 98.00 249 ALA A C 1
ATOM 1882 O O . ALA A 1 249 ? -8.574 -11.894 4.786 1.00 98.00 249 ALA A O 1
ATOM 1883 N N . ALA A 1 250 ? -6.905 -10.867 3.701 1.00 97.75 250 ALA A N 1
ATOM 1884 C CA . ALA A 1 250 ? -6.664 -9.859 4.730 1.00 97.75 250 ALA A CA 1
ATOM 1885 C C . ALA A 1 250 ? -7.898 -8.983 5.015 1.00 97.75 250 ALA A C 1
ATOM 1887 O O . ALA A 1 250 ? -8.279 -8.810 6.171 1.00 97.75 250 ALA A O 1
ATOM 1888 N N . VAL A 1 251 ? -8.564 -8.475 3.973 1.00 97.88 251 VAL A N 1
ATOM 1889 C CA . VAL A 1 251 ? -9.788 -7.667 4.120 1.00 97.88 251 VAL A CA 1
ATOM 1890 C C . VAL A 1 251 ? -10.912 -8.497 4.735 1.00 97.88 251 VAL A C 1
ATOM 1892 O O . VAL A 1 251 ? -11.589 -8.030 5.648 1.00 97.88 251 VAL A O 1
ATOM 1895 N N . SER A 1 252 ? -11.098 -9.737 4.276 1.00 97.56 252 SER A N 1
ATOM 1896 C CA . SER A 1 252 ? -12.092 -10.651 4.837 1.00 97.56 252 SER A CA 1
ATOM 1897 C C . SER A 1 252 ? -11.807 -10.976 6.299 1.00 97.56 252 SER A C 1
ATOM 1899 O O . SER A 1 252 ? -12.744 -10.974 7.085 1.00 97.56 252 SER A O 1
ATOM 1901 N N . THR A 1 253 ? -10.548 -11.196 6.687 1.00 96.94 253 THR A N 1
ATOM 1902 C CA . THR A 1 253 ? -10.166 -11.418 8.087 1.00 96.94 253 THR A CA 1
ATOM 1903 C C . THR A 1 253 ? -10.481 -10.199 8.945 1.00 96.94 253 THR A C 1
ATOM 1905 O O . THR A 1 253 ? -11.103 -10.357 9.988 1.00 96.94 253 THR A O 1
ATOM 1908 N N . VAL A 1 254 ? -10.133 -8.986 8.504 1.00 97.81 254 VAL A N 1
ATOM 1909 C CA . VAL A 1 254 ? -10.449 -7.762 9.259 1.00 97.81 254 VAL A CA 1
ATOM 1910 C C . VAL A 1 254 ? -11.958 -7.586 9.432 1.00 97.81 254 VAL A C 1
ATOM 1912 O O . VAL A 1 254 ? -12.413 -7.320 10.539 1.00 97.81 254 VAL A O 1
ATOM 1915 N N . LEU A 1 255 ? -12.745 -7.774 8.368 1.00 97.44 255 LEU A N 1
ATOM 1916 C CA . LEU A 1 255 ? -14.207 -7.682 8.445 1.00 97.44 255 LEU A CA 1
ATOM 1917 C C . LEU A 1 255 ? -14.814 -8.790 9.315 1.00 97.44 255 LEU A C 1
ATOM 1919 O O . LEU A 1 255 ? -15.771 -8.537 10.038 1.00 97.44 255 LEU A O 1
ATOM 1923 N N . PHE A 1 256 ? -14.254 -9.999 9.268 1.00 96.69 256 PHE A N 1
ATOM 1924 C CA . PHE A 1 256 ? -14.692 -11.121 10.092 1.00 96.69 256 PHE A CA 1
ATOM 1925 C C . PHE A 1 256 ? -14.447 -10.846 11.579 1.00 96.69 256 PHE A C 1
ATOM 1927 O O . PHE A 1 256 ? -15.386 -10.950 12.366 1.00 96.69 256 PHE A O 1
ATOM 1934 N N . VAL A 1 257 ? -13.242 -10.394 11.943 1.00 96.06 257 VAL A N 1
ATOM 1935 C CA . VAL A 1 257 ? -12.906 -9.995 13.320 1.00 96.06 257 VAL A CA 1
ATOM 1936 C C . VAL A 1 257 ? -13.796 -8.843 13.788 1.00 96.06 257 VAL A C 1
ATOM 1938 O O . VAL A 1 257 ? -14.370 -8.905 14.872 1.00 96.06 257 VAL A O 1
ATOM 1941 N N . ALA A 1 258 ? -13.978 -7.821 12.944 1.00 95.94 258 ALA A N 1
ATOM 1942 C CA . ALA A 1 258 ? -14.831 -6.673 13.249 1.00 95.94 258 ALA A CA 1
ATOM 1943 C C . ALA A 1 258 ? -16.309 -7.046 13.448 1.00 95.94 258 ALA A C 1
ATOM 1945 O O . ALA A 1 258 ? -17.027 -6.306 14.109 1.00 95.94 258 ALA A O 1
ATOM 1946 N N . SER A 1 259 ? -16.769 -8.148 12.843 1.00 94.31 259 SER A N 1
ATOM 1947 C CA . SER A 1 259 ? -18.164 -8.605 12.917 1.00 94.31 259 SER A CA 1
ATOM 1948 C C . SER A 1 259 ? -18.484 -9.448 14.147 1.00 94.31 259 SER A C 1
ATOM 1950 O O . SER A 1 259 ? -19.639 -9.823 14.325 1.00 94.31 259 SER A O 1
ATOM 1952 N N . GLU A 1 260 ? -17.468 -9.821 14.931 1.00 92.31 260 GLU A N 1
ATOM 1953 C CA . GLU A 1 260 ? -17.582 -10.756 16.059 1.00 92.31 260 GLU A CA 1
ATOM 1954 C C . GLU A 1 260 ? -18.314 -12.068 15.720 1.00 92.31 260 GLU A C 1
ATOM 1956 O O . GLU A 1 260 ? -18.916 -12.709 16.580 1.00 92.31 260 GLU A O 1
ATOM 1961 N N . ALA A 1 261 ? -18.262 -12.502 14.454 1.00 92.19 261 ALA A N 1
ATOM 1962 C CA . ALA A 1 261 ? -18.971 -13.696 13.995 1.00 92.19 261 ALA A CA 1
ATOM 1963 C C . ALA A 1 261 ? -18.493 -14.984 14.694 1.00 92.19 261 ALA A C 1
ATOM 1965 O O . ALA A 1 261 ? -19.237 -15.962 14.755 1.00 92.19 261 ALA A O 1
ATOM 1966 N N . SER A 1 262 ? -17.261 -14.991 15.214 1.00 94.19 262 SER A N 1
ATOM 1967 C CA . SER A 1 262 ? -16.711 -16.067 16.038 1.00 94.19 262 SER A CA 1
ATOM 1968 C C . SER A 1 262 ? -15.963 -15.479 17.242 1.00 94.19 262 SER A C 1
ATOM 1970 O O . SER A 1 262 ? -14.878 -14.922 17.062 1.00 94.19 262 SER A O 1
ATOM 1972 N N . PRO A 1 263 ? -16.506 -15.624 18.465 1.00 91.19 263 PRO A N 1
ATOM 1973 C CA . PRO A 1 263 ? -15.832 -15.194 19.690 1.00 91.19 263 PRO A CA 1
ATOM 1974 C C . PRO A 1 263 ? -14.474 -15.875 19.886 1.00 91.19 263 PRO A C 1
ATOM 1976 O O . PRO A 1 263 ? -13.499 -15.193 20.180 1.00 91.19 263 PRO A O 1
ATOM 1979 N N . ASP A 1 264 ? -14.385 -17.182 19.614 1.00 93.12 264 ASP A N 1
ATOM 1980 C CA . ASP A 1 264 ? -13.141 -17.955 19.744 1.00 93.12 264 ASP A CA 1
ATOM 1981 C C . ASP A 1 264 ? -12.030 -17.414 18.826 1.00 93.12 264 ASP A C 1
ATOM 1983 O O . ASP A 1 264 ? -10.857 -17.347 19.197 1.00 93.12 264 ASP A O 1
ATOM 1987 N N . PHE A 1 265 ? -12.392 -16.992 17.607 1.00 93.06 265 PHE A N 1
ATOM 1988 C CA . PHE A 1 265 ? -11.438 -16.383 16.680 1.00 93.06 265 PHE A CA 1
ATOM 1989 C C . PHE A 1 265 ? -11.006 -14.985 17.138 1.00 93.06 265 PHE A C 1
ATOM 1991 O O . PHE A 1 265 ? -9.850 -14.606 16.960 1.00 93.06 265 PHE A O 1
ATOM 1998 N N . ASN A 1 266 ? -11.914 -14.216 17.734 1.00 94.62 266 ASN A N 1
ATOM 1999 C CA . ASN A 1 266 ? -11.608 -12.895 18.274 1.00 94.62 266 ASN A CA 1
ATOM 2000 C C . ASN A 1 266 ? -10.692 -12.988 19.504 1.00 94.62 266 ASN A C 1
ATOM 2002 O O . ASN A 1 266 ? -9.738 -12.216 19.612 1.00 94.62 266 ASN A O 1
ATOM 2006 N N . GLU A 1 267 ? -10.903 -13.979 20.369 1.00 93.19 267 GLU A N 1
ATOM 2007 C CA . GLU A 1 267 ? -10.054 -14.243 21.533 1.00 93.19 267 GLU A CA 1
ATOM 2008 C C . GLU A 1 267 ? -8.611 -14.586 21.131 1.00 93.19 267 GLU A C 1
ATOM 2010 O O . GLU A 1 267 ? -7.667 -14.101 21.758 1.00 93.19 267 GLU A O 1
ATOM 2015 N N . LEU A 1 268 ? -8.414 -15.311 20.020 1.00 93.00 268 LEU A N 1
ATOM 2016 C CA . LEU A 1 268 ? -7.082 -15.570 19.453 1.00 93.00 268 LEU A CA 1
ATOM 2017 C C . LEU A 1 268 ? -6.318 -14.273 19.135 1.00 93.00 268 LEU A C 1
ATOM 2019 O O . LEU A 1 268 ? -5.104 -14.206 19.314 1.00 93.00 268 LEU A O 1
ATOM 2023 N N . PHE A 1 269 ? -7.021 -13.237 18.676 1.00 93.25 269 PHE A N 1
ATOM 2024 C CA . PHE A 1 269 ? -6.455 -11.908 18.444 1.00 93.25 269 PHE A CA 1
ATOM 2025 C C . PHE A 1 269 ? -6.524 -11.009 19.680 1.00 93.25 269 PHE A C 1
ATOM 2027 O O . PHE A 1 269 ? -6.229 -9.824 19.564 1.00 93.25 269 PHE A O 1
ATOM 2034 N N . SER A 1 270 ? -6.898 -11.530 20.852 1.00 94.38 270 SER A N 1
ATOM 2035 C CA . SER A 1 270 ? -7.071 -10.748 22.082 1.00 94.38 270 SER A CA 1
ATOM 2036 C C . SER A 1 270 ? -8.042 -9.572 21.900 1.00 94.38 270 SER A C 1
ATOM 2038 O O . SER A 1 270 ? -7.836 -8.487 22.439 1.00 94.38 270 SER A O 1
ATOM 2040 N N . ILE A 1 271 ? -9.086 -9.789 21.096 1.00 95.06 271 ILE A N 1
ATOM 2041 C CA . ILE A 1 271 ? -10.155 -8.825 20.842 1.00 95.06 271 ILE A CA 1
ATOM 2042 C C . ILE A 1 271 ? -11.224 -9.010 21.911 1.00 95.06 271 ILE A C 1
ATOM 2044 O O . ILE A 1 271 ? -11.809 -10.085 22.046 1.00 95.06 271 ILE A O 1
ATOM 2048 N N . VAL A 1 272 ? -11.466 -7.947 22.671 1.00 94.19 272 VAL A N 1
ATOM 2049 C CA . VAL A 1 272 ? -12.498 -7.898 23.705 1.00 94.19 272 VAL A CA 1
ATOM 2050 C C . VAL A 1 272 ? -13.869 -7.865 23.050 1.00 94.19 272 VAL A C 1
ATOM 2052 O O . VAL A 1 272 ? -14.072 -7.158 22.063 1.00 94.19 272 VAL A O 1
ATOM 2055 N N . ARG A 1 273 ? -14.813 -8.590 23.651 1.00 91.88 273 ARG A N 1
ATOM 2056 C CA . ARG A 1 273 ? -16.210 -8.594 23.228 1.00 91.88 273 ARG A CA 1
ATOM 2057 C C . ARG A 1 273 ? -16.804 -7.188 23.263 1.00 91.88 273 ARG A C 1
ATOM 2059 O O . ARG A 1 273 ? -16.710 -6.486 24.272 1.00 91.88 273 ARG A O 1
ATOM 2066 N N . PHE A 1 274 ? -17.455 -6.797 22.179 1.00 92.12 274 PHE A N 1
ATOM 2067 C CA . PHE A 1 274 ? -18.066 -5.488 22.056 1.00 92.12 274 PHE A CA 1
ATOM 2068 C C . PHE A 1 274 ? -19.332 -5.348 22.918 1.00 92.12 274 PHE A C 1
ATOM 2070 O O . PHE A 1 274 ? -20.087 -6.308 23.085 1.00 92.12 274 PHE A O 1
ATOM 2077 N N . PRO A 1 275 ? -19.610 -4.146 23.462 1.00 89.94 275 PRO A N 1
ATOM 2078 C CA . PRO A 1 275 ? -20.832 -3.899 24.225 1.00 89.94 275 PRO A CA 1
ATOM 2079 C C . PRO A 1 275 ? -22.106 -4.087 23.375 1.00 89.94 275 PRO A C 1
ATOM 2081 O O . PRO A 1 275 ? -22.313 -3.383 22.381 1.00 89.94 275 PRO A O 1
ATOM 2084 N N . ASP A 1 276 ? -22.985 -5.004 23.801 1.00 75.56 276 ASP A N 1
ATOM 2085 C CA . ASP A 1 276 ? -24.210 -5.400 23.081 1.00 75.56 276 ASP A CA 1
ATOM 2086 C C . ASP A 1 276 ? -25.353 -4.354 23.167 1.00 75.56 276 ASP A C 1
ATOM 2088 O O . ASP A 1 276 ? -26.248 -4.333 22.320 1.00 75.56 276 ASP A O 1
ATOM 2092 N N . SER A 1 277 ? -25.354 -3.464 24.167 1.00 62.50 277 SER A N 1
ATOM 2093 C CA . SER A 1 277 ? -26.546 -2.687 24.561 1.00 62.50 277 SER A CA 1
ATOM 2094 C C . SER A 1 277 ? -26.760 -1.340 23.854 1.00 62.50 277 SER A C 1
ATOM 2096 O O . SER A 1 277 ? -27.843 -0.774 23.972 1.00 62.50 277 SER A O 1
ATOM 2098 N N . GLU A 1 278 ? -25.787 -0.812 23.104 1.00 65.62 278 GLU A N 1
ATOM 2099 C CA . GLU A 1 278 ? -25.812 0.611 22.691 1.00 65.62 278 GLU A CA 1
ATOM 2100 C C . GLU A 1 278 ? -25.316 0.887 21.256 1.00 65.62 278 GLU A C 1
ATOM 2102 O O . GLU A 1 278 ? -25.088 2.022 20.841 1.00 65.62 278 GLU A O 1
ATOM 2107 N N . GLY A 1 279 ? -25.198 -0.151 20.425 1.00 86.81 279 GLY A N 1
ATOM 2108 C CA . GLY A 1 279 ? -24.856 0.021 19.009 1.00 86.81 279 GLY A CA 1
ATOM 2109 C C . GLY A 1 279 ? -23.374 0.296 18.737 1.00 86.81 279 GLY A C 1
ATOM 2110 O O . GLY A 1 279 ? -23.031 0.607 17.594 1.00 86.81 279 GLY A O 1
ATOM 2111 N N . TYR A 1 280 ? -22.500 0.113 19.735 1.00 92.75 280 TYR A N 1
ATOM 2112 C CA . TYR A 1 280 ? -21.044 0.169 19.581 1.00 92.75 280 TYR A CA 1
ATOM 2113 C C . TYR A 1 280 ? -20.570 -0.663 18.388 1.00 92.75 280 TYR A C 1
ATOM 2115 O O . TYR A 1 280 ? -19.932 -0.135 17.480 1.00 92.75 280 TYR A O 1
ATOM 2123 N N . HIS A 1 281 ? -20.956 -1.942 18.342 1.00 93.25 281 HIS A N 1
ATOM 2124 C CA . HIS A 1 281 ? -20.560 -2.861 17.275 1.00 93.25 281 HIS A CA 1
ATOM 2125 C C . HIS A 1 281 ? -20.972 -2.323 15.893 1.00 93.25 281 HIS A C 1
ATOM 2127 O O . HIS A 1 281 ? -20.169 -2.295 14.961 1.00 93.25 281 HIS A O 1
ATOM 2133 N N . ARG A 1 282 ? -22.189 -1.780 15.755 1.00 93.19 282 ARG A N 1
ATOM 2134 C CA . ARG A 1 282 ? -22.662 -1.200 14.485 1.00 93.19 282 ARG A CA 1
ATOM 2135 C C . ARG A 1 282 ? -21.804 -0.016 14.039 1.00 93.19 282 ARG A C 1
ATOM 2137 O O . ARG A 1 282 ? -21.466 0.072 12.859 1.00 93.19 282 ARG A O 1
ATOM 2144 N N . TRP A 1 283 ? -21.456 0.882 14.960 1.00 94.88 283 TRP A N 1
ATOM 2145 C CA . TRP A 1 283 ? -20.607 2.037 14.662 1.00 94.88 283 TRP A CA 1
ATOM 2146 C C . TRP A 1 283 ? -19.156 1.639 14.391 1.00 94.88 283 TRP A C 1
ATOM 2148 O O . TRP A 1 283 ? -18.565 2.148 13.441 1.00 94.88 283 TRP A O 1
ATOM 2158 N N . SER A 1 284 ? -18.608 0.688 15.148 1.00 95.81 284 SER A N 1
ATOM 2159 C CA . SER A 1 284 ? -17.272 0.140 14.908 1.00 95.81 284 SER A CA 1
ATOM 2160 C C . SER A 1 284 ? -17.180 -0.487 13.512 1.00 95.81 284 SER A C 1
ATOM 2162 O O . SER A 1 284 ? -16.342 -0.080 12.705 1.00 95.81 284 SER A O 1
ATOM 2164 N N . MET A 1 285 ? -18.124 -1.365 13.158 1.00 96.38 285 MET A N 1
ATOM 2165 C CA . MET A 1 285 ? -18.208 -1.965 11.824 1.00 96.38 285 MET A CA 1
ATOM 2166 C C . MET A 1 285 ? -18.338 -0.902 10.723 1.00 96.38 285 MET A C 1
ATOM 2168 O O . MET A 1 285 ? -17.659 -0.972 9.697 1.00 96.38 285 MET A O 1
ATOM 2172 N N . PHE A 1 286 ? -19.175 0.117 10.935 1.00 97.06 286 PHE A N 1
ATOM 2173 C CA . PHE A 1 286 ? -19.320 1.227 9.994 1.00 97.06 286 PHE A CA 1
ATOM 2174 C C . PHE A 1 286 ? -17.992 1.964 9.754 1.00 97.06 286 PHE A C 1
ATOM 2176 O O . PHE A 1 286 ? -17.646 2.240 8.602 1.00 97.06 286 PHE A O 1
ATOM 2183 N N . LEU A 1 287 ? -17.217 2.238 10.808 1.00 97.88 287 LEU A N 1
ATOM 2184 C CA . LEU A 1 287 ? -15.901 2.874 10.697 1.00 97.88 287 LEU A CA 1
ATOM 2185 C C . LEU A 1 287 ? -14.900 1.988 9.941 1.00 97.88 287 LEU A C 1
ATOM 2187 O O . LEU A 1 287 ? -14.189 2.481 9.062 1.00 97.88 287 LEU A O 1
ATOM 2191 N N . VAL A 1 288 ? -14.880 0.681 10.221 1.00 98.00 288 VAL A N 1
ATOM 2192 C CA . VAL A 1 288 ? -14.025 -0.292 9.517 1.00 98.00 288 VAL A CA 1
ATOM 2193 C C . VAL A 1 288 ? -14.341 -0.325 8.022 1.00 98.00 288 VAL A C 1
ATOM 2195 O O . VAL A 1 288 ? -13.435 -0.251 7.193 1.00 98.00 288 VAL A O 1
ATOM 2198 N N . VAL A 1 289 ? -15.621 -0.350 7.647 1.00 98.12 289 VAL A N 1
ATOM 2199 C CA . VAL A 1 289 ? -16.032 -0.280 6.236 1.00 98.12 289 VAL A CA 1
ATOM 2200 C C . VAL A 1 289 ? -15.620 1.056 5.606 1.00 98.12 289 VAL A C 1
ATOM 2202 O O . VAL A 1 289 ? -15.096 1.077 4.488 1.00 98.12 289 VAL A O 1
ATOM 2205 N N . CYS A 1 290 ? -15.780 2.173 6.321 1.00 98.19 290 CYS A N 1
ATOM 2206 C CA . CYS A 1 290 ? -15.352 3.490 5.843 1.00 98.19 290 CYS A CA 1
ATOM 2207 C C . CYS A 1 290 ? -13.847 3.556 5.550 1.00 98.19 290 CYS A C 1
ATOM 2209 O O . CYS A 1 290 ? -13.460 4.184 4.560 1.00 98.19 290 CYS A O 1
ATOM 2211 N N . HIS A 1 291 ? -13.008 2.871 6.336 1.00 97.62 291 HIS A N 1
ATOM 2212 C CA . HIS A 1 291 ? -11.569 2.780 6.074 1.00 97.62 291 HIS A CA 1
ATOM 2213 C C . HIS A 1 291 ? -11.243 2.129 4.728 1.00 97.62 291 HIS A C 1
ATOM 2215 O O . HIS A 1 291 ? -10.238 2.493 4.119 1.00 97.62 291 HIS A O 1
ATOM 2221 N N . PHE A 1 292 ? -12.077 1.214 4.229 1.00 97.62 292 PHE A N 1
ATOM 2222 C CA . PHE A 1 292 ? -11.894 0.600 2.912 1.00 97.62 292 PHE A CA 1
ATOM 2223 C C . PHE A 1 292 ? -12.512 1.411 1.771 1.00 97.62 292 PHE A C 1
ATOM 2225 O O . PHE A 1 292 ? -12.000 1.370 0.657 1.00 97.62 292 PHE A O 1
ATOM 2232 N N . LEU A 1 293 ? -13.596 2.153 2.010 1.00 96.75 293 LEU A N 1
ATOM 2233 C CA . LEU A 1 293 ? -14.307 2.859 0.939 1.00 96.75 293 LEU A CA 1
ATOM 2234 C C . LEU A 1 293 ? -13.742 4.256 0.656 1.00 96.75 293 LEU A C 1
ATOM 2236 O O . LEU A 1 293 ? -13.399 4.559 -0.489 1.00 96.75 293 LEU A O 1
ATOM 2240 N N . LEU A 1 294 ? -13.631 5.112 1.677 1.00 96.69 294 LEU A N 1
ATOM 224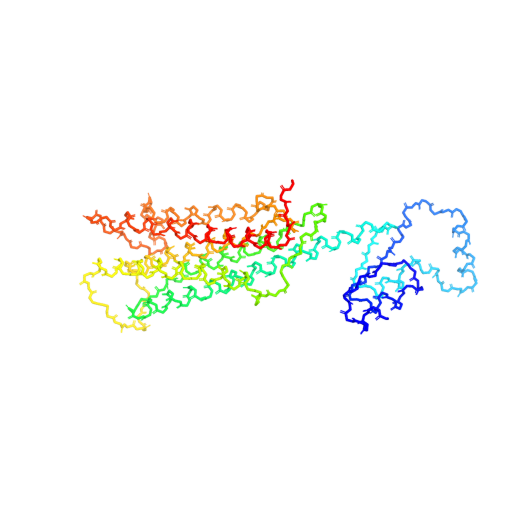1 C CA . LEU A 1 294 ? -13.318 6.535 1.483 1.00 96.69 294 LEU A CA 1
ATOM 2242 C C . LEU A 1 294 ? -11.880 6.768 0.978 1.00 96.69 294 LEU A C 1
ATOM 2244 O O . LEU A 1 294 ? -11.710 7.489 -0.010 1.00 96.69 294 LEU A O 1
ATOM 2248 N N . PRO A 1 295 ? -10.837 6.137 1.554 1.00 95.69 295 PRO A N 1
ATOM 2249 C CA . PRO A 1 295 ? -9.459 6.314 1.090 1.00 95.69 295 PRO A CA 1
ATOM 2250 C C . PRO A 1 295 ? -9.222 5.708 -0.294 1.00 95.69 295 PRO A C 1
ATOM 2252 O O . PRO A 1 295 ? -8.480 6.275 -1.098 1.00 95.69 295 PRO A O 1
ATOM 2255 N N . VAL A 1 296 ? -9.890 4.591 -0.614 1.00 93.81 296 VAL A N 1
ATOM 2256 C CA . VAL A 1 296 ? -9.841 3.991 -1.956 1.00 93.81 296 VAL A CA 1
ATOM 2257 C C . VAL A 1 296 ? -10.479 4.923 -2.975 1.00 93.81 296 VAL A C 1
ATOM 2259 O O . VAL A 1 296 ? -9.893 5.138 -4.036 1.00 93.81 296 VAL A O 1
ATOM 2262 N N . PHE A 1 297 ? -11.628 5.521 -2.658 1.00 94.38 297 PHE A N 1
ATOM 2263 C CA . PHE A 1 297 ? -12.244 6.528 -3.515 1.00 94.38 297 PHE A CA 1
ATOM 2264 C C . PHE A 1 297 ? -11.308 7.724 -3.738 1.00 94.38 297 PHE A C 1
ATOM 2266 O O . PHE A 1 297 ? -11.026 8.065 -4.887 1.00 94.38 297 PHE A O 1
ATOM 2273 N N . ALA A 1 298 ? -10.746 8.294 -2.667 1.00 92.38 298 ALA A N 1
ATOM 2274 C CA . ALA A 1 298 ? -9.806 9.413 -2.753 1.00 92.38 298 ALA A CA 1
ATOM 2275 C C . ALA A 1 298 ? -8.562 9.068 -3.596 1.00 92.38 298 ALA A C 1
ATOM 2277 O O . ALA A 1 298 ? -8.176 9.827 -4.484 1.00 92.38 298 ALA A O 1
ATOM 2278 N N . GLY A 1 299 ? -7.962 7.892 -3.384 1.00 91.12 299 GLY A N 1
ATOM 2279 C CA . GLY A 1 299 ? -6.815 7.426 -4.164 1.00 91.12 299 GLY A CA 1
ATOM 2280 C C . GLY A 1 299 ? -7.140 7.231 -5.647 1.00 91.12 299 GLY A C 1
ATOM 2281 O O . GLY A 1 299 ? -6.382 7.669 -6.515 1.00 91.12 299 GLY A O 1
ATOM 2282 N N . ARG A 1 300 ? -8.292 6.622 -5.958 1.00 90.31 300 ARG A N 1
ATOM 2283 C CA . ARG A 1 300 ? -8.760 6.414 -7.340 1.00 90.31 300 ARG A CA 1
ATOM 2284 C C . ARG A 1 300 ? -9.060 7.735 -8.040 1.00 90.31 300 ARG A C 1
ATOM 2286 O O . ARG A 1 300 ? -8.699 7.882 -9.206 1.00 90.31 300 ARG A O 1
ATOM 2293 N N . TRP A 1 301 ? -9.647 8.688 -7.324 1.00 91.25 301 TRP A N 1
ATOM 2294 C CA . TRP A 1 301 ? -9.899 10.038 -7.812 1.00 91.25 301 TRP A CA 1
ATOM 2295 C C . TRP A 1 301 ? -8.598 10.766 -8.172 1.00 91.25 301 TRP A C 1
ATOM 2297 O O . TRP A 1 301 ? -8.453 11.236 -9.298 1.00 91.25 301 TRP A O 1
ATOM 2307 N N . CYS A 1 302 ? -7.602 10.777 -7.279 1.00 90.75 302 CYS A N 1
ATOM 2308 C CA . CYS A 1 302 ? -6.302 11.394 -7.563 1.00 90.75 302 CYS A CA 1
ATOM 2309 C C . CYS A 1 302 ? -5.589 10.746 -8.761 1.00 90.75 302 CYS A C 1
ATOM 2311 O O . CYS A 1 302 ? -5.050 11.453 -9.609 1.00 90.75 302 CYS A O 1
ATOM 2313 N N . MET A 1 303 ? -5.623 9.413 -8.874 1.00 87.69 303 MET A N 1
ATOM 2314 C CA . MET A 1 303 ? -5.057 8.711 -10.035 1.00 87.69 303 MET A CA 1
ATOM 2315 C C . MET A 1 303 ? -5.786 9.042 -11.341 1.00 87.69 303 MET A C 1
ATOM 2317 O O . MET A 1 303 ? -5.166 9.062 -12.403 1.00 87.69 303 MET A O 1
ATOM 2321 N N . HIS A 1 304 ? -7.100 9.262 -11.290 1.00 88.38 304 HIS A N 1
ATOM 2322 C CA . HIS A 1 304 ? -7.864 9.688 -12.456 1.00 88.38 304 HIS A CA 1
ATOM 2323 C C . HIS A 1 304 ? -7.450 11.096 -12.896 1.00 88.38 304 HIS A C 1
ATOM 2325 O O . HIS A 1 304 ? -7.135 11.282 -14.069 1.00 88.38 304 HIS A O 1
ATOM 2331 N N . LEU A 1 305 ? -7.358 12.045 -11.959 1.00 88.19 305 LEU A N 1
ATOM 2332 C CA . LEU A 1 305 ? -6.890 13.404 -12.242 1.00 88.19 305 LEU A CA 1
ATOM 2333 C C . LEU A 1 305 ? -5.492 13.413 -12.872 1.00 88.19 305 LEU A C 1
ATOM 2335 O O . LEU A 1 305 ? -5.278 14.103 -13.860 1.00 88.19 305 LEU A O 1
ATOM 2339 N N . GLU A 1 306 ? -4.565 12.599 -12.361 1.00 87.25 306 GLU A N 1
ATOM 2340 C CA . GLU A 1 306 ? -3.214 12.480 -12.924 1.00 87.25 306 GLU A CA 1
ATOM 2341 C C . GLU A 1 306 ? -3.218 11.955 -14.368 1.00 87.25 306 GLU A C 1
ATOM 2343 O O . GLU A 1 306 ? -2.466 12.430 -15.217 1.00 87.25 306 GLU A O 1
ATOM 2348 N N . LYS A 1 307 ? -4.079 10.979 -14.674 1.00 86.06 307 LYS A N 1
ATOM 2349 C CA . LYS A 1 307 ? -4.217 10.456 -16.040 1.00 86.06 307 LYS A CA 1
ATOM 2350 C C . LYS A 1 307 ? -4.798 11.506 -16.986 1.00 86.06 307 LYS A C 1
ATOM 2352 O O . LYS A 1 307 ? -4.316 11.623 -18.111 1.00 86.06 307 LYS A O 1
ATOM 2357 N N . VAL A 1 308 ? -5.793 12.266 -16.529 1.00 86.75 308 VAL A N 1
ATOM 2358 C CA . VAL A 1 308 ? -6.415 13.349 -17.304 1.00 86.75 308 VAL A CA 1
ATOM 2359 C C . VAL A 1 308 ? -5.416 14.477 -17.575 1.00 86.75 308 VAL A C 1
ATOM 2361 O O . VAL A 1 308 ? -5.306 14.909 -18.718 1.00 86.75 308 VAL A O 1
ATOM 2364 N N . ASP A 1 309 ? -4.639 14.889 -16.572 1.00 85.31 309 ASP A N 1
ATOM 2365 C CA . ASP A 1 309 ? -3.595 15.920 -16.699 1.00 85.31 309 ASP A CA 1
ATOM 2366 C C . ASP A 1 309 ? -2.536 15.550 -17.754 1.00 85.31 309 ASP A C 1
ATOM 2368 O O . ASP A 1 309 ? -2.077 16.386 -18.528 1.00 85.31 309 ASP A O 1
ATOM 2372 N N . GLN A 1 310 ? -2.215 14.258 -17.874 1.00 82.75 310 GLN A N 1
ATOM 2373 C CA . GLN A 1 310 ? -1.302 13.746 -18.900 1.00 82.75 310 GLN A CA 1
ATOM 2374 C C . GLN A 1 310 ? -1.956 13.488 -20.271 1.00 82.75 310 GLN A C 1
ATOM 2376 O O . GLN A 1 310 ? -1.307 12.922 -21.156 1.00 82.75 310 GLN A O 1
ATOM 2381 N N . GLY A 1 311 ? -3.230 13.846 -20.464 1.00 79.38 311 GLY A N 1
ATOM 2382 C CA . GLY A 1 311 ? -3.962 13.599 -21.710 1.00 79.38 311 GLY A CA 1
ATOM 2383 C C . GLY A 1 311 ? -4.159 12.111 -22.024 1.00 79.38 311 GLY A C 1
ATOM 2384 O O . GLY A 1 311 ? -4.272 11.728 -23.189 1.00 79.38 311 GLY A O 1
ATOM 2385 N N . TYR A 1 312 ? -4.155 11.244 -21.006 1.00 78.06 312 TYR A N 1
ATOM 2386 C CA . TYR A 1 312 ? -4.396 9.817 -21.188 1.00 78.06 312 TYR A CA 1
ATOM 2387 C C . TYR A 1 312 ? -5.901 9.534 -21.277 1.00 78.06 312 TYR A C 1
ATOM 2389 O O . TYR A 1 312 ? -6.590 9.430 -20.262 1.00 78.06 312 TYR A O 1
ATOM 2397 N N . GLU A 1 313 ? -6.404 9.338 -22.494 1.00 67.94 313 GLU A N 1
ATOM 2398 C CA . GLU A 1 313 ? -7.736 8.774 -22.722 1.00 67.94 313 GLU A CA 1
ATOM 2399 C C . GLU A 1 313 ? -7.688 7.242 -22.606 1.00 67.94 313 GLU A C 1
ATOM 2401 O O . GLU A 1 313 ? -6.888 6.573 -23.270 1.00 67.94 313 GLU A O 1
ATOM 2406 N N . GLN A 1 314 ? -8.555 6.664 -21.766 1.00 59.50 314 GLN A N 1
ATOM 2407 C CA . GLN A 1 314 ? -8.808 5.221 -21.778 1.00 59.50 314 GLN A CA 1
ATOM 2408 C C . GLN A 1 314 ? -9.497 4.856 -23.101 1.00 59.50 314 GLN A C 1
ATOM 2410 O O . GLN A 1 314 ? -10.715 4.951 -23.207 1.00 59.50 314 GLN A O 1
ATOM 2415 N N . ARG A 1 315 ? -8.709 4.469 -24.107 1.00 48.06 315 ARG A N 1
ATOM 2416 C CA . ARG A 1 315 ? -9.210 3.750 -25.286 1.00 48.06 315 ARG A CA 1
ATOM 2417 C C . ARG A 1 315 ? -9.444 2.280 -24.974 1.00 48.06 315 ARG A C 1
ATOM 2419 O O . ARG A 1 315 ? -8.599 1.694 -24.254 1.00 48.06 315 ARG A O 1
#

Sequence (315 aa):
RMVADGKITLMCGDGTNDVGALKTAHVGISLLSSDSGPMSRIRKLQLRDAELHGAAPIAKIGMDASVAAPFTYRGECIKCVPFVLRCGRAVHSVVMMMYKILALNSLLGAFSLSVLTLHGAKFGDFQSAVEAIAVSLIFTAMGRSKPESRLSQFKPVTSIFHWSVQLSLALQLVTHVILLLAGWKLAVSYTTEEPVVDLDSAFEPTLLNSQMFIQTAACHFSAFLANYEGPPSMKPMKANRPLWMGLIAAVSTVLFVASEASPDFNELFSIVRFPDSEGYHRWSMFLVVCHFLLPVFAGRWCMHLEKVDQGYEQR

Solvent-accessible surface area (backbone atoms only — not comparable to full-atom values): 17397 Å² total; per-residue (Å²): 105,60,61,83,73,70,43,92,42,76,34,75,39,45,41,71,88,35,27,67,53,21,59,67,28,82,39,17,35,12,27,27,64,67,82,82,59,86,76,48,73,66,58,55,50,52,52,51,53,36,54,74,70,69,43,76,70,87,72,53,78,20,54,68,13,39,77,37,15,92,34,72,41,88,34,86,61,76,68,56,55,66,48,53,53,26,44,52,45,19,50,49,50,46,54,52,36,49,53,54,40,52,55,48,43,52,54,54,50,52,51,51,51,51,58,28,52,77,46,32,41,59,82,50,70,65,48,51,50,55,50,52,51,52,54,51,53,39,51,56,34,50,72,64,57,50,46,31,95,59,87,61,90,70,72,79,84,90,52,76,83,38,66,65,51,44,51,34,49,50,55,33,50,52,52,50,50,53,49,50,52,52,47,51,53,52,32,52,76,74,49,90,69,81,68,72,70,44,85,86,58,79,86,67,72,32,58,53,43,32,51,50,49,52,44,50,52,32,42,50,59,23,39,57,66,20,48,61,74,32,65,68,43,18,46,48,61,77,77,34,54,67,32,42,52,45,50,51,50,52,54,50,48,47,53,42,55,58,62,58,80,44,63,73,65,27,48,76,56,47,38,50,84,70,63,84,88,76,54,51,50,62,53,51,40,50,50,44,52,43,40,50,49,54,36,28,51,50,26,50,49,39,55,49,52,55,34,52,76,67,67,50,73,93,122

Foldseek 3Di:
DCVVVVHQDEDEEQAPVCLVVQLSHPAHEYEFEDPPDDQDPVNVVVQVVCVVVVHDRPPGRGPSSVVRGPHYDHHDDPPVVVVVVLVVLLQQLLVLLVVLLVVLLVLLVVLLQVLQLVLQAHFDPLLVVVLVVLLVQLNVLSSPFAGAPDDDPDHPDNDCPPPLNVQLSVQLNVLLVVLLVVQQVLQVVPDPDRRPNDNPDDHAQGSNNQLSSLSSLLLSLLSSLLSDQAPDSTHDQVVSVSNVVSSVVSLVLSLCLLQPPDVVSVVSSSHDDDDPPDCSSVSSSVSSVSSNPRSSVSSVVSSVVSCVVSVNDDD

pLDDT: mean 88.42, std 12.49, range [44.22, 98.38]

Nearest PDB structures (foldseek):
  8op8-assembly1_A  TM=8.089E-01  e=1.192E-15  Thermochaetoides thermophila
  8op7-assembly1_A  TM=8.068E-01  e=1.509E-15  Thermochaetoides thermophila
  6xmu-assembly1_A  TM=7.900E-01  e=2.427E-14  Saccharomyces cerevisiae S288C
  8op5-assembly1_A  TM=8.190E-01  e=9.966E-14  Thermochaetoides thermophila
  8op6-assembly1_A  TM=8.067E-01  e=7.912E-13  Thermochaetoides thermophila

Radius of gyration: 27.77 Å; Cα contacts (8 Å, |Δi|>4): 417; chains: 1; bounding box: 74×43×79 Å

Secondary structure (DSSP, 8-state):
-TTTTT---EEEE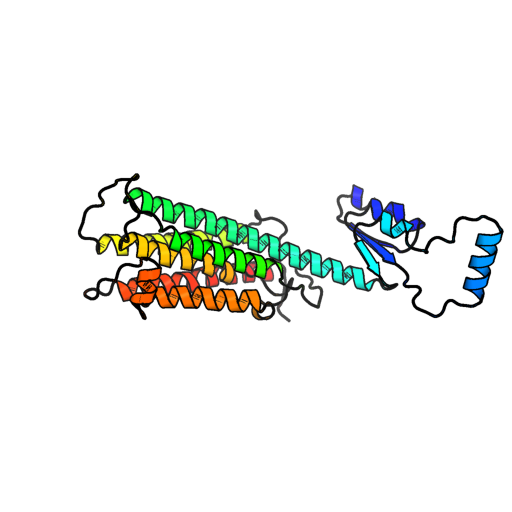-SGGGHHHHHHSSEEEEEE----SPPPHHHHHHHHHHHHTTPPP---TTHHHHHH-SEEEESSSTTHHHHHHHHHHHHHHHHHHHHHHHHHHHHHHHHHHHHHHHTT----HHHHHHHHHHHHHHHHHHHTPPBPSS--S------TTSHHHHHHHHHHHHHHHHHHHHHHHHHHHT--S-----TTSPP---HHHHHHHHHHHHHHHHHHHHH---TTTB--GGGSHHHHHHHHHHHHHHHHHHTTS-HHHHHHTTPPPPPSSSSHHHHHHHHHHHHHHHHHHHHHHHHHHHHHHTT----

Mean predicted aligned error: 8.05 Å

InterPro domains:
  IPR006544 P-type ATPase, subfamily V [PTHR45630] (6-301)
  IPR023214 HAD superfamily [G3DSA:3.40.50.1000] (1-42)
  IPR023298 P-type ATPase, transmembrane domain superfamily [SSF81665] (88-301)
  IPR036412 HAD-like superfamily [SSF56784] (5-31)